Protein AF-A0A955XUY7-F1 (afdb_monomer_lite)

Structure (mmCIF, N/CA/C/O backbone):
data_AF-A0A955XUY7-F1
#
_entry.id   AF-A0A955XUY7-F1
#
loop_
_atom_site.group_PDB
_atom_site.id
_atom_site.type_symbol
_atom_site.label_atom_id
_atom_site.label_alt_id
_atom_site.label_comp_id
_atom_site.label_asym_id
_atom_site.label_entity_id
_atom_site.label_seq_id
_atom_site.pdbx_PDB_ins_code
_atom_site.Cartn_x
_atom_site.Cartn_y
_atom_site.Cartn_z
_atom_site.occupancy
_atom_site.B_iso_or_equiv
_atom_site.auth_seq_id
_atom_site.auth_comp_id
_atom_site.auth_asym_id
_atom_site.auth_atom_id
_atom_site.pdbx_PDB_model_num
ATOM 1 N N . MET A 1 1 ? -28.231 -38.488 90.673 1.00 44.88 1 MET A N 1
ATOM 2 C CA . MET A 1 1 ? -27.892 -39.613 89.775 1.00 44.88 1 MET A CA 1
ATOM 3 C C . MET A 1 1 ? -26.779 -39.122 88.857 1.00 44.88 1 MET A C 1
ATOM 5 O O . MET A 1 1 ? -27.061 -38.558 87.817 1.00 44.88 1 MET A O 1
ATOM 9 N N . SER A 1 2 ? -25.553 -38.937 89.338 1.00 37.69 2 SER A N 1
ATOM 10 C CA . SER A 1 2 ? -24.582 -39.914 89.863 1.00 37.69 2 SER A CA 1
ATOM 11 C C . SER A 1 2 ? -23.824 -40.675 88.763 1.00 37.69 2 SER A C 1
ATOM 13 O O . SER A 1 2 ? -24.231 -41.775 88.423 1.00 37.69 2 SER A O 1
ATOM 15 N N . VAL A 1 3 ? -22.825 -39.985 88.178 1.00 39.31 3 VAL A N 1
ATOM 16 C CA . VAL A 1 3 ? -21.361 -40.270 88.057 1.00 39.31 3 VAL A CA 1
ATOM 17 C C . VAL A 1 3 ? -20.861 -41.738 87.815 1.00 39.31 3 VAL A C 1
ATOM 19 O O . VAL A 1 3 ? -21.607 -42.674 88.054 1.00 39.31 3 VAL A O 1
ATOM 22 N N . PRO A 1 4 ? -19.574 -41.997 87.463 1.00 50.62 4 PRO A N 1
ATOM 23 C CA . PRO A 1 4 ? -18.970 -42.065 86.116 1.00 50.62 4 PRO A CA 1
ATOM 24 C C . PRO A 1 4 ? -18.091 -43.338 85.867 1.00 50.62 4 PRO A C 1
ATOM 26 O O . PRO A 1 4 ? -18.075 -44.242 86.689 1.00 50.62 4 PRO A O 1
ATOM 29 N N . THR A 1 5 ? -17.363 -43.353 84.730 1.00 43.00 5 THR A N 1
ATOM 30 C CA . THR A 1 5 ? -16.049 -43.985 84.372 1.00 43.00 5 THR A CA 1
ATOM 31 C C . THR A 1 5 ? -15.550 -45.303 85.016 1.00 43.00 5 THR A C 1
ATOM 33 O O . THR A 1 5 ? -15.711 -45.565 86.202 1.00 43.00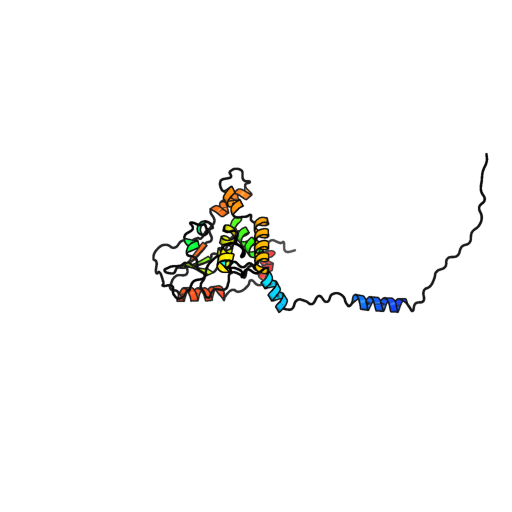 5 THR A O 1
ATOM 36 N N . PRO A 1 6 ? -14.725 -46.070 84.266 1.00 45.81 6 PRO A N 1
ATOM 37 C CA . PRO A 1 6 ? -13.294 -45.997 84.587 1.00 45.81 6 PRO A CA 1
ATOM 38 C C . PRO A 1 6 ? -12.342 -45.900 83.382 1.00 45.81 6 PRO A C 1
ATOM 40 O O . PRO A 1 6 ? -12.561 -46.425 82.296 1.00 45.81 6 PRO A O 1
ATOM 43 N N . VAL A 1 7 ? -11.241 -45.209 83.672 1.00 39.22 7 VAL A N 1
ATOM 44 C CA . VAL A 1 7 ? -9.963 -45.101 82.955 1.00 39.22 7 VAL A CA 1
ATOM 45 C C . VAL A 1 7 ? -9.076 -46.306 83.304 1.00 39.22 7 VAL A C 1
ATOM 47 O O . VAL A 1 7 ? -9.210 -46.806 84.422 1.00 39.22 7 VAL A O 1
ATOM 50 N N . LYS A 1 8 ? -8.138 -46.681 82.404 1.00 36.88 8 LYS A N 1
ATOM 51 C CA . LYS A 1 8 ? -6.739 -47.186 82.611 1.00 36.88 8 LYS A CA 1
ATOM 52 C C . LYS A 1 8 ? -6.337 -48.127 81.448 1.00 36.88 8 LYS A C 1
ATOM 54 O O . LYS A 1 8 ? -7.179 -48.893 81.015 1.00 36.88 8 LYS A O 1
ATOM 59 N N . HIS A 1 9 ? -5.126 -48.182 80.877 1.00 31.38 9 HIS A N 1
ATOM 60 C CA . HIS A 1 9 ? -3.799 -47.608 81.151 1.00 31.38 9 HIS A CA 1
ATOM 61 C C . HIS A 1 9 ? -2.951 -47.562 79.846 1.00 31.38 9 HIS A C 1
ATOM 63 O O . HIS A 1 9 ? -3.261 -48.242 78.874 1.00 31.38 9 HIS A O 1
ATOM 69 N N . LEU A 1 10 ? -1.880 -46.755 79.873 1.00 36.28 10 LEU A N 1
ATOM 70 C CA . LEU A 1 10 ? -0.850 -46.514 78.847 1.00 36.28 10 LEU A CA 1
ATOM 71 C C . LEU A 1 10 ? -0.120 -47.772 78.332 1.00 36.28 10 LEU A C 1
ATOM 73 O O . LEU A 1 10 ? 0.161 -48.662 79.125 1.00 36.28 10 LEU A O 1
ATOM 77 N N . HIS A 1 11 ? 0.397 -47.711 77.093 1.00 31.39 11 HIS A N 1
ATOM 78 C CA . HIS A 1 11 ? 1.819 -47.987 76.821 1.00 31.39 11 HIS A CA 1
ATOM 79 C C . HIS A 1 11 ? 2.343 -47.243 75.574 1.00 31.39 11 HIS A C 1
ATOM 81 O O . HIS A 1 11 ? 1.750 -47.270 74.500 1.00 31.39 11 HIS A O 1
ATOM 87 N N . PHE A 1 12 ? 3.477 -46.568 75.769 1.00 35.31 12 PHE A N 1
ATOM 88 C CA . PHE A 1 12 ? 4.362 -45.963 74.772 1.00 35.31 12 PHE A CA 1
ATOM 89 C C . PHE A 1 12 ? 5.021 -47.042 73.897 1.00 35.31 12 PHE A C 1
ATOM 91 O O . PHE A 1 12 ? 5.574 -47.991 74.450 1.00 35.31 12 PHE A O 1
ATOM 98 N N . ALA A 1 13 ? 5.078 -46.837 72.578 1.00 32.81 13 ALA A N 1
ATOM 99 C CA . ALA A 1 13 ? 6.176 -47.319 71.734 1.00 32.81 13 ALA A CA 1
ATOM 100 C C . ALA A 1 13 ? 6.211 -46.546 70.405 1.00 32.81 13 ALA A C 1
ATOM 102 O O . ALA A 1 13 ? 5.441 -46.791 69.480 1.00 32.81 13 ALA A O 1
ATOM 103 N N . SER A 1 14 ? 7.139 -45.601 70.321 1.00 38.19 14 SER A N 1
ATOM 104 C CA . SER A 1 14 ? 7.673 -45.056 69.079 1.00 38.19 14 SER A CA 1
ATOM 105 C C . SER A 1 14 ? 8.418 -46.154 68.313 1.00 38.19 14 SER A C 1
ATOM 107 O O . SER A 1 14 ? 9.397 -46.685 68.835 1.00 38.19 14 SER A O 1
ATOM 109 N N . TYR A 1 15 ? 8.014 -46.453 67.077 1.00 32.66 15 TYR A N 1
ATOM 110 C CA . TYR A 1 15 ? 8.849 -47.210 66.141 1.00 32.66 15 TYR A CA 1
ATOM 111 C C . TYR A 1 15 ? 9.207 -46.336 64.942 1.00 32.66 15 TYR A C 1
ATOM 113 O O . TYR A 1 15 ? 8.422 -46.113 64.023 1.00 32.66 15 TYR A O 1
ATOM 121 N N . VAL A 1 16 ? 10.438 -45.833 64.995 1.00 40.31 16 VAL A N 1
ATOM 122 C CA . VAL A 1 16 ? 11.186 -45.310 63.858 1.00 40.31 16 VAL A CA 1
ATOM 123 C C . VAL A 1 16 ? 11.547 -46.512 62.984 1.00 40.31 16 VAL A C 1
ATOM 125 O O . VAL A 1 16 ? 12.435 -47.291 63.320 1.00 40.31 16 VAL A O 1
ATOM 128 N N . GLY A 1 17 ? 10.828 -46.696 61.879 1.00 33.09 17 GLY A N 1
ATOM 129 C CA . GLY A 1 17 ? 11.190 -47.663 60.848 1.00 33.09 17 GLY A CA 1
ATOM 130 C C . GLY A 1 17 ? 12.287 -47.094 59.953 1.00 33.09 17 GLY A C 1
ATOM 131 O O . GLY A 1 17 ? 12.002 -46.341 59.026 1.00 33.09 17 GLY A O 1
ATOM 132 N N . TYR A 1 18 ? 13.541 -47.451 60.231 1.00 41.09 18 TYR A N 1
ATOM 133 C CA . TYR A 1 18 ? 14.657 -47.276 59.303 1.00 41.09 18 TYR A CA 1
ATOM 134 C C . TYR A 1 18 ? 14.425 -48.143 58.055 1.00 41.09 18 TYR A C 1
ATOM 136 O O . TYR A 1 18 ? 14.534 -49.367 58.117 1.00 41.09 18 TYR A O 1
ATOM 144 N N . ALA A 1 19 ? 14.140 -47.517 56.912 1.00 44.03 19 ALA A N 1
ATOM 145 C CA . ALA A 1 19 ? 14.321 -48.159 55.613 1.00 44.03 19 ALA A CA 1
ATOM 146 C C . ALA A 1 19 ? 15.830 -48.193 55.273 1.00 44.03 19 ALA A C 1
ATOM 148 O O . ALA A 1 19 ? 16.529 -47.201 55.504 1.00 44.03 19 ALA A O 1
ATOM 149 N N . PRO A 1 20 ? 16.369 -49.308 54.751 1.00 44.31 20 PRO A N 1
ATOM 150 C CA . PRO A 1 20 ? 17.801 -49.460 54.516 1.00 44.31 20 PRO A CA 1
ATOM 151 C C . PRO A 1 20 ? 18.310 -48.528 53.402 1.00 44.31 20 PRO A C 1
ATOM 153 O O . PRO A 1 20 ? 17.749 -48.451 52.310 1.00 44.31 20 PRO A O 1
ATOM 156 N N . LEU A 1 21 ? 19.450 -47.878 53.662 1.00 52.59 21 LEU A N 1
ATOM 157 C CA . LEU A 1 21 ? 20.172 -46.900 52.821 1.00 52.59 21 LEU A CA 1
ATOM 158 C C . LEU A 1 21 ? 20.600 -47.382 51.411 1.00 52.59 21 LEU A C 1
ATOM 160 O O . LEU A 1 21 ? 21.311 -46.663 50.709 1.00 52.59 21 LEU A O 1
ATOM 164 N N . ARG A 1 22 ? 20.191 -48.575 50.962 1.00 49.38 22 ARG A N 1
ATOM 165 C CA . ARG A 1 22 ? 20.506 -49.097 49.619 1.00 49.38 22 ARG A CA 1
ATOM 166 C C . ARG A 1 22 ? 19.414 -48.844 48.573 1.00 49.38 22 ARG A C 1
ATOM 168 O O . ARG A 1 22 ? 19.763 -48.763 47.399 1.00 49.38 22 ARG A O 1
ATOM 175 N N . ASP A 1 23 ? 18.163 -48.593 48.967 1.00 50.88 23 ASP A N 1
ATOM 176 C CA . ASP A 1 23 ? 17.065 -48.377 48.002 1.00 50.88 23 ASP A CA 1
ATOM 177 C C . ASP A 1 23 ? 16.813 -46.909 47.624 1.00 50.88 23 ASP A C 1
ATOM 179 O O . ASP A 1 23 ? 16.248 -46.627 46.567 1.00 50.88 23 ASP A O 1
ATOM 183 N N . GLN A 1 24 ? 17.315 -45.940 48.397 1.00 46.94 24 GLN A N 1
ATOM 184 C CA . GLN A 1 24 ? 17.208 -44.520 48.022 1.00 46.94 24 GLN A CA 1
ATOM 185 C C . GLN A 1 24 ? 18.163 -44.115 46.885 1.00 46.94 24 GLN A C 1
ATOM 187 O O . GLN A 1 24 ? 17.872 -43.172 46.152 1.00 46.94 24 GLN A O 1
ATOM 192 N N . ARG A 1 25 ? 19.267 -44.848 46.663 1.00 47.38 25 ARG A N 1
ATOM 193 C CA . ARG A 1 25 ? 20.170 -44.589 45.524 1.00 47.38 25 ARG A CA 1
ATOM 194 C C . ARG A 1 25 ? 19.596 -45.079 44.192 1.00 47.38 25 ARG A C 1
ATOM 196 O O . ARG A 1 25 ? 19.781 -44.399 43.188 1.00 47.38 25 ARG A O 1
ATOM 203 N N . LEU A 1 26 ? 18.865 -46.197 44.170 1.00 48.19 26 LEU A N 1
ATOM 204 C CA . LEU A 1 26 ? 18.257 -46.712 42.934 1.00 48.19 26 LEU A CA 1
ATOM 205 C C . LEU A 1 26 ? 17.022 -45.902 42.499 1.00 48.19 26 LEU A C 1
ATOM 207 O O . LEU A 1 26 ? 16.809 -45.712 41.301 1.00 48.19 26 LEU A O 1
ATOM 211 N N . LEU A 1 27 ? 16.246 -45.376 43.453 1.00 48.22 27 LEU A N 1
ATOM 212 C CA . LEU A 1 27 ? 15.137 -44.453 43.175 1.00 48.22 27 LEU A CA 1
ATOM 213 C C . LEU A 1 27 ? 15.628 -43.071 42.709 1.00 48.22 27 LEU A C 1
ATOM 215 O O . LEU A 1 27 ? 15.029 -42.500 41.800 1.00 48.22 27 LEU A O 1
ATOM 219 N N . ALA A 1 28 ? 16.753 -42.571 43.234 1.00 49.75 28 ALA A N 1
ATOM 220 C CA . ALA A 1 28 ? 17.365 -41.326 42.759 1.00 49.75 28 ALA A CA 1
ATOM 221 C C . ALA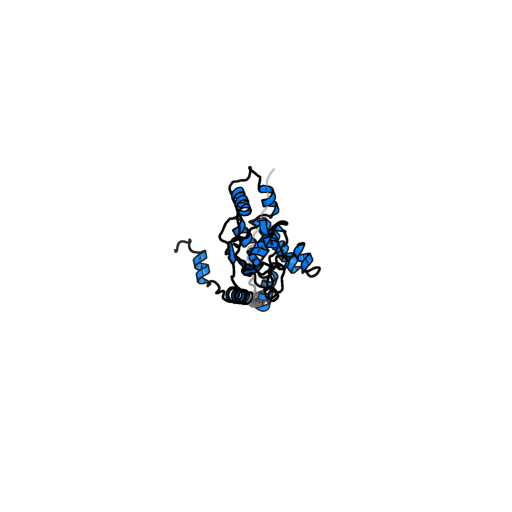 A 1 28 ? 17.984 -41.455 41.349 1.00 49.75 28 ALA A C 1
ATOM 223 O O . ALA A 1 28 ? 17.848 -40.540 40.541 1.00 49.75 28 ALA A O 1
ATOM 224 N N . LEU A 1 29 ? 18.589 -42.604 41.015 1.00 45.62 29 LEU A N 1
ATOM 225 C CA . LEU A 1 29 ? 19.149 -42.872 39.678 1.00 45.62 29 LEU A CA 1
ATOM 226 C C . LEU A 1 29 ? 18.064 -43.057 38.601 1.00 45.62 29 LEU A C 1
ATOM 228 O O . LEU A 1 29 ? 18.232 -42.602 37.474 1.00 45.62 29 LEU A O 1
ATOM 232 N N . ARG A 1 30 ? 16.909 -43.650 38.940 1.00 46.41 30 ARG A N 1
ATOM 233 C CA . ARG A 1 30 ? 15.767 -43.750 38.006 1.00 46.41 30 ARG A CA 1
ATOM 234 C C . ARG A 1 30 ? 14.976 -42.444 37.872 1.00 46.41 30 ARG A C 1
ATOM 236 O O . ARG A 1 30 ? 14.359 -42.221 36.833 1.00 46.41 30 ARG A O 1
ATOM 243 N N . ALA A 1 31 ? 15.025 -41.566 38.874 1.00 42.06 31 ALA A N 1
ATOM 244 C CA . ALA A 1 31 ? 14.471 -40.217 38.778 1.00 42.06 31 ALA A CA 1
ATOM 245 C C . ALA A 1 31 ? 15.360 -39.272 37.946 1.00 42.06 31 ALA A C 1
ATOM 247 O O . ALA A 1 31 ? 14.818 -38.431 37.229 1.00 42.06 31 ALA A O 1
ATOM 248 N N . SER A 1 32 ? 16.694 -39.430 37.961 1.00 42.19 32 SER A N 1
ATOM 249 C CA . SER A 1 32 ? 17.577 -38.606 37.118 1.00 42.19 32 SER A CA 1
ATOM 250 C C . SER A 1 32 ? 17.519 -38.998 35.638 1.00 42.19 32 SER A C 1
ATOM 252 O O . SER A 1 32 ? 17.532 -38.111 34.790 1.00 42.19 32 SER A O 1
ATOM 254 N N . ASP A 1 33 ? 17.354 -40.286 35.312 1.00 41.38 33 ASP A N 1
ATOM 255 C CA . ASP A 1 33 ? 17.212 -40.748 33.917 1.00 41.38 33 ASP A CA 1
ATOM 256 C C . ASP A 1 33 ? 15.836 -40.432 33.296 1.00 41.38 33 ASP A C 1
ATOM 258 O O . ASP A 1 33 ? 15.726 -40.228 32.085 1.00 41.38 33 ASP A O 1
ATOM 262 N N . ALA A 1 34 ? 14.776 -40.327 34.107 1.00 40.28 34 ALA A N 1
ATOM 263 C CA . ALA A 1 34 ? 13.448 -39.914 33.641 1.00 40.28 34 ALA A CA 1
ATOM 264 C C . ALA A 1 34 ? 13.296 -38.382 33.514 1.00 40.28 34 ALA A C 1
ATOM 266 O O . ALA A 1 34 ? 12.476 -37.913 32.722 1.00 40.28 34 ALA A O 1
ATOM 267 N N . ALA A 1 35 ? 14.100 -37.602 34.247 1.00 39.06 35 ALA A N 1
ATOM 268 C CA . ALA A 1 35 ? 14.125 -36.139 34.171 1.00 39.06 35 ALA A CA 1
ATOM 269 C C . ALA A 1 35 ? 15.051 -35.592 33.064 1.00 39.06 35 ALA A C 1
ATOM 271 O O . ALA A 1 35 ? 14.907 -34.436 32.678 1.00 39.06 35 ALA A O 1
ATOM 272 N N . HIS A 1 36 ? 15.959 -36.408 32.512 1.00 37.34 36 HIS A N 1
ATOM 273 C CA . HIS A 1 36 ? 16.853 -36.020 31.406 1.00 37.34 36 HIS A CA 1
ATOM 274 C C . HIS A 1 36 ? 16.331 -36.373 29.999 1.00 37.34 36 HIS A C 1
ATOM 276 O O . HIS A 1 36 ? 16.983 -36.066 29.005 1.00 37.34 36 HIS A O 1
ATOM 282 N N . ARG A 1 37 ? 15.145 -36.991 29.881 1.00 46.00 37 ARG A N 1
ATOM 283 C CA . ARG A 1 37 ? 14.500 -37.329 28.592 1.00 46.00 37 ARG A CA 1
ATOM 284 C C . ARG A 1 37 ? 13.137 -36.669 28.392 1.00 46.00 37 ARG A C 1
ATOM 286 O O . ARG A 1 37 ? 12.213 -37.287 27.865 1.00 46.00 37 ARG A O 1
ATOM 293 N N . ARG A 1 38 ? 12.985 -35.406 28.793 1.00 45.62 38 ARG A N 1
ATOM 294 C CA . ARG A 1 38 ? 11.860 -34.574 28.341 1.00 45.62 38 ARG A CA 1
ATOM 295 C C . ARG A 1 38 ? 12.355 -33.180 27.978 1.00 45.62 38 ARG A C 1
ATOM 297 O O . ARG A 1 38 ? 12.994 -32.524 28.787 1.00 45.62 38 ARG A O 1
ATOM 304 N N . HIS A 1 39 ? 12.008 -32.775 26.758 1.00 43.25 39 HIS A N 1
ATOM 305 C CA . HIS A 1 39 ? 12.286 -31.489 26.116 1.00 43.25 39 HIS A CA 1
ATOM 306 C C . HIS A 1 39 ? 13.738 -31.218 25.700 1.00 43.25 39 HIS A C 1
ATOM 308 O O . HIS A 1 39 ? 14.325 -30.205 26.058 1.00 43.25 39 HIS A O 1
ATOM 314 N N . VAL A 1 40 ? 14.245 -32.033 24.772 1.00 40.94 40 VAL A N 1
ATOM 315 C CA . VAL A 1 40 ? 14.803 -31.413 23.562 1.00 40.94 40 VAL A CA 1
ATOM 316 C C . VAL A 1 40 ? 13.592 -31.142 22.679 1.00 40.94 40 VAL A C 1
ATOM 318 O O . VAL A 1 40 ? 13.061 -32.042 22.036 1.00 40.94 40 VAL A O 1
ATOM 321 N N . VAL A 1 41 ? 13.041 -29.932 22.773 1.00 47.16 41 VAL A N 1
ATOM 322 C CA . VAL A 1 41 ? 12.227 -29.424 21.669 1.00 47.16 41 VAL A CA 1
ATOM 323 C C . VAL A 1 41 ? 13.246 -29.228 20.564 1.00 47.16 41 VAL A C 1
ATOM 325 O O . VAL A 1 41 ? 14.124 -28.378 20.723 1.00 47.16 41 VAL A O 1
ATOM 328 N N . ASP A 1 42 ? 13.206 -30.074 19.533 1.00 51.34 42 ASP A N 1
ATOM 329 C CA . ASP A 1 42 ? 14.030 -29.868 18.348 1.00 51.34 42 ASP A CA 1
ATOM 330 C C . ASP A 1 42 ? 13.838 -28.412 17.938 1.00 51.34 42 ASP A C 1
ATOM 332 O O . ASP A 1 42 ? 12.725 -27.960 17.652 1.00 51.34 42 ASP A O 1
ATOM 336 N N . SER A 1 43 ? 14.916 -27.638 18.058 1.00 45.53 43 SER A N 1
ATOM 337 C CA . SER A 1 43 ? 14.896 -26.256 17.613 1.00 45.53 43 SER A CA 1
ATOM 338 C C . SER A 1 43 ? 14.591 -26.321 16.122 1.00 45.53 43 SER A C 1
ATOM 340 O O . SER A 1 43 ? 15.289 -27.060 15.422 1.00 45.53 43 SER A O 1
ATOM 342 N N . PRO A 1 44 ? 13.535 -25.635 15.650 1.00 47.44 44 PRO A N 1
ATOM 343 C CA . PRO A 1 44 ? 13.082 -25.778 14.279 1.00 47.44 44 PRO A CA 1
ATOM 344 C C . PRO A 1 44 ? 14.265 -25.533 13.353 1.00 47.44 44 PRO A C 1
ATOM 346 O O . PRO A 1 44 ? 15.040 -24.589 13.538 1.00 47.44 44 PRO A O 1
ATOM 349 N N . THR A 1 45 ? 14.441 -26.427 12.388 1.00 59.59 45 THR A N 1
ATOM 350 C CA . THR A 1 45 ? 15.534 -26.319 11.427 1.00 59.59 45 THR A CA 1
ATOM 351 C C . THR A 1 45 ? 15.450 -24.964 10.718 1.00 59.59 45 THR A C 1
ATOM 353 O O . THR A 1 45 ? 14.359 -24.404 10.582 1.00 59.59 45 THR A O 1
ATOM 356 N N . PRO A 1 46 ? 16.559 -24.414 10.197 1.00 47.53 46 PRO A N 1
ATOM 357 C CA . PRO A 1 46 ? 16.519 -23.160 9.442 1.00 47.53 46 PRO A CA 1
ATOM 358 C C . PRO A 1 46 ? 15.468 -23.167 8.323 1.00 47.53 46 PRO A C 1
ATOM 360 O O . PRO A 1 46 ? 14.862 -22.140 8.035 1.00 47.53 46 PRO A O 1
ATOM 363 N N . ASN A 1 47 ? 15.193 -24.340 7.743 1.00 39.94 47 ASN A N 1
ATOM 364 C CA . ASN A 1 47 ? 14.158 -24.522 6.734 1.00 39.94 47 ASN A CA 1
ATOM 365 C C . ASN A 1 47 ? 12.739 -24.501 7.339 1.00 39.94 47 ASN A C 1
ATOM 367 O O . ASN A 1 47 ? 11.852 -23.881 6.771 1.00 39.94 47 ASN A O 1
ATOM 371 N N . GLU A 1 48 ? 12.508 -25.085 8.516 1.00 41.03 48 GLU A N 1
ATOM 372 C CA . GLU A 1 48 ? 11.224 -24.983 9.231 1.00 41.03 48 GLU A CA 1
ATOM 373 C C . GLU A 1 48 ? 10.951 -23.571 9.758 1.00 41.03 48 GLU A C 1
ATOM 375 O O . GLU A 1 48 ? 9.815 -23.113 9.684 1.00 41.03 48 GLU A O 1
ATOM 380 N N . ILE A 1 49 ? 11.975 -22.842 10.212 1.00 51.00 49 ILE A N 1
ATOM 381 C CA . ILE A 1 49 ? 11.866 -21.420 10.581 1.00 51.00 49 ILE A CA 1
ATOM 382 C C . ILE A 1 49 ? 11.517 -20.583 9.345 1.00 51.00 49 ILE A C 1
ATOM 384 O O . ILE A 1 49 ? 10.621 -19.738 9.396 1.00 51.00 49 ILE A O 1
ATOM 388 N N . LEU A 1 50 ? 12.170 -20.852 8.210 1.00 41.09 50 LEU A N 1
ATOM 389 C CA . LEU A 1 50 ? 11.887 -20.193 6.934 1.00 41.09 50 LEU A CA 1
ATOM 390 C C . LEU A 1 50 ? 10.465 -20.506 6.430 1.00 41.09 50 LEU A C 1
ATOM 392 O O . LEU A 1 50 ? 9.767 -19.609 5.953 1.00 41.09 50 LEU A O 1
ATOM 396 N N . MET A 1 51 ? 10.001 -21.750 6.577 1.00 41.12 51 MET A N 1
ATOM 397 C CA . MET A 1 51 ? 8.645 -22.172 6.200 1.00 41.12 51 MET A CA 1
ATOM 398 C C . MET A 1 51 ? 7.573 -21.647 7.169 1.00 41.12 51 MET A C 1
ATOM 400 O O . MET A 1 51 ? 6.503 -21.239 6.720 1.00 41.12 51 MET A O 1
ATOM 404 N N . ALA A 1 52 ? 7.853 -21.560 8.473 1.00 44.47 52 ALA A N 1
ATOM 405 C CA . ALA A 1 52 ? 6.970 -20.951 9.473 1.00 44.47 52 ALA A CA 1
ATOM 406 C C . ALA A 1 52 ? 6.872 -19.422 9.312 1.00 44.47 52 ALA A C 1
ATOM 408 O O . ALA A 1 52 ? 5.793 -18.851 9.486 1.00 44.47 52 ALA A O 1
ATOM 409 N N . GLY A 1 53 ? 7.966 -18.767 8.908 1.00 47.84 53 GLY A N 1
ATOM 410 C CA . GLY A 1 53 ? 7.981 -17.356 8.511 1.00 47.84 53 GLY A CA 1
ATOM 411 C C . GLY A 1 53 ? 7.174 -17.093 7.235 1.00 47.84 53 GLY A C 1
ATOM 412 O O . GLY A 1 53 ? 6.440 -16.109 7.163 1.00 47.84 53 GLY A O 1
ATOM 413 N N . ARG A 1 54 ? 7.222 -18.012 6.259 1.00 49.34 54 ARG A N 1
ATOM 414 C CA . ARG A 1 54 ? 6.391 -17.969 5.038 1.00 49.34 54 ARG A CA 1
ATOM 415 C C . ARG A 1 54 ? 4.917 -18.309 5.281 1.00 49.34 54 ARG A C 1
ATOM 417 O O . ARG A 1 54 ? 4.066 -17.851 4.530 1.00 49.34 54 ARG A O 1
ATOM 424 N N . ALA A 1 55 ? 4.582 -19.064 6.326 1.00 55.59 55 ALA A N 1
ATOM 425 C CA . ALA A 1 55 ? 3.204 -19.481 6.614 1.00 55.59 55 ALA A CA 1
ATOM 426 C C . ALA A 1 55 ? 2.313 -18.380 7.230 1.00 55.59 55 ALA A C 1
ATOM 428 O O . ALA A 1 55 ? 1.129 -18.613 7.472 1.00 55.59 55 ALA A O 1
ATOM 429 N N . ASN A 1 56 ? 2.862 -17.191 7.501 1.00 78.12 56 ASN A N 1
ATOM 430 C CA . ASN A 1 56 ? 2.182 -16.113 8.230 1.00 78.12 56 ASN A CA 1
ATOM 431 C C . ASN A 1 56 ? 2.164 -14.781 7.462 1.00 78.12 56 ASN A C 1
ATOM 433 O O . ASN A 1 56 ? 2.004 -13.729 8.077 1.00 78.12 56 ASN A O 1
ATOM 437 N N . VAL A 1 57 ? 2.347 -14.812 6.141 1.00 91.50 57 VAL A N 1
ATOM 438 C CA . VAL A 1 57 ? 2.278 -13.628 5.272 1.00 91.50 57 VAL A CA 1
ATOM 439 C C . VAL A 1 57 ? 0.931 -13.540 4.561 1.00 91.50 57 VAL A C 1
ATOM 441 O O . VAL A 1 57 ? 0.275 -14.545 4.290 1.00 91.50 57 VAL A O 1
ATOM 444 N N . VAL A 1 58 ? 0.510 -12.315 4.280 1.00 95.31 58 VAL A N 1
ATOM 445 C CA . VAL A 1 58 ? -0.745 -11.987 3.605 1.00 95.31 58 VAL A CA 1
ATOM 446 C C . VAL A 1 58 ? -0.477 -11.886 2.115 1.00 95.31 58 VAL A C 1
ATOM 448 O O . VAL A 1 58 ? 0.435 -11.166 1.713 1.00 95.31 58 VAL A O 1
ATOM 451 N N . ASN A 1 59 ? -1.266 -12.577 1.295 1.00 96.50 59 ASN A N 1
ATOM 452 C CA . ASN A 1 59 ? -1.164 -12.473 -0.155 1.00 96.50 59 ASN A CA 1
ATOM 453 C C . ASN A 1 59 ? -2.072 -11.350 -0.666 1.00 96.50 59 ASN A C 1
ATOM 455 O O . ASN A 1 59 ? -3.285 -11.515 -0.731 1.00 96.50 59 ASN A O 1
ATOM 459 N N . LEU A 1 60 ? -1.479 -10.221 -1.043 1.00 97.06 60 LEU A N 1
ATOM 460 C CA . LEU A 1 60 ? -2.184 -9.061 -1.590 1.00 97.06 60 LEU A CA 1
ATOM 461 C C . LEU A 1 60 ? -1.957 -8.901 -3.101 1.00 97.06 60 LEU A C 1
ATOM 463 O O . LEU A 1 60 ? -2.194 -7.822 -3.644 1.00 97.06 60 LEU A O 1
ATOM 467 N N . ASP A 1 61 ? -1.477 -9.941 -3.797 1.00 94.56 61 ASP A N 1
ATOM 468 C CA . ASP A 1 61 ? -1.062 -9.818 -5.202 1.00 94.56 61 ASP A CA 1
ATOM 469 C C . ASP A 1 61 ? -2.212 -9.393 -6.124 1.00 94.56 61 ASP A C 1
ATOM 471 O O . ASP A 1 61 ? -1.988 -8.653 -7.080 1.00 94.56 61 ASP A O 1
ATOM 475 N N . ALA A 1 62 ? -3.444 -9.767 -5.764 1.00 95.69 62 ALA A N 1
ATOM 476 C CA . ALA A 1 62 ? -4.672 -9.426 -6.476 1.00 95.69 62 ALA A CA 1
ATOM 477 C C . ALA A 1 62 ? -5.079 -7.947 -6.395 1.00 95.69 62 ALA A C 1
ATOM 479 O O . ALA A 1 62 ? -6.001 -7.524 -7.095 1.00 95.69 62 ALA A O 1
ATOM 480 N N . MET A 1 63 ? -4.429 -7.146 -5.546 1.00 96.62 63 MET A N 1
ATOM 481 C CA . MET A 1 63 ? -4.784 -5.736 -5.388 1.00 96.62 63 MET A CA 1
ATOM 482 C C . MET A 1 63 ? -4.279 -4.888 -6.552 1.00 96.62 63 MET A C 1
ATOM 484 O O . MET A 1 63 ? -4.974 -3.977 -6.998 1.00 96.62 63 MET A O 1
ATOM 488 N N . ILE A 1 64 ? -3.104 -5.191 -7.094 1.00 95.56 64 ILE A N 1
ATOM 489 C CA . ILE A 1 64 ? -2.550 -4.486 -8.251 1.00 95.56 64 ILE A CA 1
ATOM 490 C C . ILE A 1 64 ? -2.138 -5.545 -9.258 1.00 95.56 64 ILE A C 1
ATOM 492 O O . ILE A 1 64 ? -1.294 -6.387 -8.956 1.00 95.56 64 ILE A O 1
ATOM 496 N N . VAL A 1 65 ? -2.758 -5.524 -10.434 1.00 93.00 65 VAL A N 1
ATOM 497 C CA . VAL A 1 65 ? -2.503 -6.527 -11.471 1.00 93.00 65 VAL A CA 1
ATOM 498 C C . VAL A 1 65 ? -1.161 -6.270 -12.150 1.00 93.00 65 VAL A C 1
ATOM 500 O O . VAL A 1 65 ? -0.671 -5.139 -12.184 1.00 93.00 65 VAL A O 1
ATOM 503 N N . ARG A 1 66 ? -0.552 -7.333 -12.668 1.00 92.38 66 ARG A N 1
ATOM 504 C CA . ARG A 1 66 ? 0.690 -7.243 -13.437 1.00 92.38 66 ARG A CA 1
ATOM 505 C C . ARG A 1 66 ? 0.393 -6.824 -14.874 1.00 92.38 66 ARG A C 1
ATOM 507 O O . ARG A 1 66 ? -0.685 -7.125 -15.383 1.00 92.38 66 ARG A O 1
ATOM 514 N N . SER A 1 67 ? 1.348 -6.154 -15.501 1.00 91.56 67 SER A N 1
ATOM 515 C CA . SER A 1 67 ? 1.367 -5.908 -16.943 1.00 91.56 67 SER A CA 1
ATOM 516 C C . SER A 1 67 ? 2.789 -6.066 -17.457 1.00 91.56 67 SER A C 1
ATOM 518 O O . SER A 1 67 ? 3.733 -5.877 -16.687 1.00 91.56 67 SER A O 1
ATOM 520 N N . ASP A 1 68 ? 2.918 -6.405 -18.737 1.00 86.69 68 ASP A N 1
ATOM 521 C CA . ASP A 1 68 ? 4.200 -6.372 -19.437 1.00 86.69 68 ASP A CA 1
ATOM 522 C C . ASP A 1 68 ? 4.752 -4.944 -19.378 1.00 86.69 68 ASP A C 1
ATOM 524 O O . ASP A 1 68 ? 4.055 -3.985 -19.715 1.00 86.69 68 ASP A O 1
ATOM 528 N N . PHE A 1 69 ? 5.969 -4.814 -18.862 1.00 81.88 69 PHE A N 1
ATOM 529 C CA . PHE A 1 69 ? 6.636 -3.534 -18.679 1.00 81.88 69 PHE A CA 1
ATOM 530 C C . PHE A 1 69 ? 7.344 -3.062 -19.956 1.00 81.88 69 PHE A C 1
ATOM 532 O O . PHE A 1 69 ? 7.440 -1.862 -20.189 1.00 81.88 69 PHE A O 1
ATOM 539 N N . ALA A 1 70 ? 7.818 -3.993 -20.789 1.00 72.00 70 ALA A N 1
ATOM 540 C CA . ALA A 1 70 ? 8.659 -3.708 -21.951 1.00 72.00 70 ALA A CA 1
ATOM 541 C C . ALA A 1 70 ? 7.855 -3.294 -23.194 1.00 72.00 70 ALA A C 1
ATOM 543 O O . ALA A 1 70 ? 8.380 -2.633 -24.086 1.00 72.00 70 ALA A O 1
ATOM 544 N N . MET A 1 71 ? 6.577 -3.676 -23.270 1.00 66.88 71 MET A N 1
ATOM 545 C CA . MET A 1 71 ? 5.688 -3.309 -24.386 1.00 66.88 71 MET A CA 1
ATOM 546 C C . MET A 1 71 ? 5.100 -1.895 -24.280 1.00 66.88 71 MET A C 1
ATOM 548 O O . MET A 1 71 ? 4.354 -1.455 -25.158 1.00 66.88 71 MET A O 1
ATOM 552 N N . GLU A 1 72 ? 5.396 -1.187 -23.199 1.00 68.50 72 GLU A N 1
ATOM 553 C CA . GLU A 1 72 ? 4.774 0.081 -22.866 1.00 68.50 72 GLU A CA 1
ATOM 554 C C . GLU A 1 72 ? 5.653 1.235 -23.346 1.00 68.50 72 GLU A C 1
ATOM 556 O O . GLU A 1 72 ? 6.729 1.474 -22.812 1.00 68.50 72 GLU A O 1
ATOM 561 N N . GLY A 1 73 ? 5.191 1.945 -24.378 1.00 61.56 73 GLY A N 1
ATOM 562 C CA . GLY A 1 73 ? 5.887 3.121 -24.894 1.00 61.56 73 GLY A CA 1
ATOM 563 C C . GLY A 1 73 ? 5.904 4.271 -23.886 1.00 61.56 73 GLY A C 1
ATOM 564 O O . GLY A 1 73 ? 4.982 4.423 -23.071 1.00 61.56 73 GLY A O 1
ATOM 565 N N . ASP A 1 74 ? 6.929 5.107 -23.979 1.00 61.97 74 ASP A N 1
ATOM 566 C CA . ASP A 1 74 ? 7.095 6.256 -23.098 1.00 61.97 74 ASP A CA 1
ATOM 567 C C . ASP A 1 74 ? 6.141 7.385 -23.472 1.00 61.97 74 ASP A C 1
ATOM 569 O O . ASP A 1 74 ? 6.010 7.759 -24.639 1.00 61.97 74 ASP A O 1
ATOM 573 N N . GLU A 1 75 ? 5.515 7.980 -22.460 1.00 61.00 75 GLU A N 1
ATOM 574 C CA . GLU A 1 75 ? 4.937 9.308 -22.607 1.00 61.00 75 GLU A CA 1
ATOM 575 C C . GLU A 1 75 ? 5.906 10.333 -22.010 1.00 61.00 75 GLU A C 1
ATOM 577 O O . GLU A 1 75 ? 5.986 10.497 -20.790 1.00 61.00 75 GLU A O 1
ATOM 582 N N . ASP A 1 76 ? 6.557 11.119 -22.870 1.00 56.06 76 ASP A N 1
ATOM 583 C CA . ASP A 1 76 ? 7.075 12.445 -22.510 1.00 56.06 76 ASP A CA 1
ATOM 584 C C . ASP A 1 76 ? 5.887 13.410 -22.326 1.00 56.06 76 ASP A C 1
ATOM 586 O O . ASP A 1 76 ? 5.736 14.423 -23.012 1.00 56.06 76 ASP A O 1
ATOM 590 N N . SER A 1 77 ? 4.957 13.079 -21.425 1.00 55.12 77 SER A N 1
ATOM 591 C CA . SER A 1 77 ? 3.826 13.956 -21.154 1.00 55.12 77 SER A CA 1
ATOM 592 C C . SER A 1 77 ? 4.327 15.150 -20.339 1.00 55.12 77 SER A C 1
ATOM 594 O O . SER A 1 77 ? 4.673 15.015 -19.165 1.00 55.12 77 SER A O 1
ATOM 596 N N . THR A 1 78 ? 4.339 16.325 -20.962 1.00 54.62 78 THR A N 1
ATOM 597 C CA . THR A 1 78 ? 4.685 17.634 -20.378 1.00 54.62 78 THR A CA 1
ATOM 598 C C . THR A 1 78 ? 3.646 18.169 -19.385 1.00 54.62 78 THR A C 1
ATOM 600 O O . THR A 1 78 ? 3.818 19.260 -18.846 1.00 54.62 78 THR A O 1
ATOM 603 N N . PHE A 1 79 ? 2.571 17.420 -19.125 1.00 63.44 79 PHE A N 1
ATOM 604 C CA . PHE A 1 79 ? 1.527 17.789 -18.173 1.00 63.44 79 PHE A CA 1
ATOM 605 C C . PHE A 1 79 ? 1.936 17.500 -16.724 1.00 63.44 79 PHE A C 1
ATOM 607 O O . PHE A 1 79 ? 2.653 16.536 -16.435 1.00 63.44 79 PHE A O 1
ATOM 614 N N . GLU A 1 80 ? 1.442 18.328 -15.800 1.00 67.19 80 GLU A N 1
ATOM 615 C CA . GLU A 1 80 ? 1.655 18.131 -14.366 1.00 67.19 80 GLU A CA 1
ATOM 616 C C . GLU A 1 80 ? 1.104 16.768 -13.930 1.00 67.19 80 GLU A C 1
ATOM 618 O O . GLU A 1 80 ? -0.046 16.407 -14.188 1.00 67.19 80 GLU A O 1
ATOM 623 N N . SER A 1 81 ? 1.971 15.979 -13.299 1.00 82.00 81 SER A N 1
ATOM 624 C CA . SER A 1 81 ? 1.600 14.693 -12.718 1.00 82.00 81 SER A CA 1
ATOM 625 C C . SER A 1 81 ? 0.994 14.930 -11.336 1.00 82.00 81 SER A C 1
ATOM 627 O O . SER A 1 81 ? 1.408 15.836 -10.627 1.00 82.00 81 SER A O 1
ATOM 629 N N . VAL A 1 82 ? 0.034 14.102 -10.928 1.00 91.44 82 VAL A N 1
ATOM 630 C CA . VAL A 1 82 ? -0.507 14.146 -9.561 1.00 91.44 82 VAL A CA 1
ATOM 631 C C . VAL A 1 82 ? 0.584 13.853 -8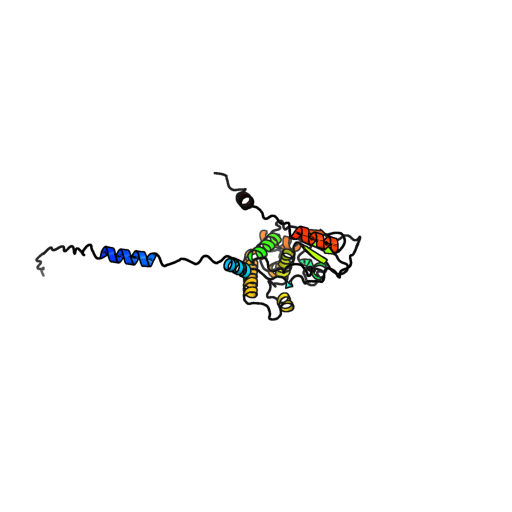.528 1.00 91.44 82 VAL A C 1
ATOM 633 O O . VAL A 1 82 ? 1.378 12.930 -8.704 1.00 91.44 82 VAL A O 1
ATOM 636 N N . ASP A 1 83 ? 0.595 14.591 -7.421 1.00 94.00 83 ASP A N 1
ATOM 637 C CA . ASP A 1 83 ? 1.647 14.458 -6.400 1.00 94.00 83 ASP A CA 1
ATOM 638 C C . ASP A 1 83 ? 1.289 13.495 -5.265 1.00 94.00 83 ASP A C 1
ATOM 640 O O . ASP A 1 83 ? 2.131 13.168 -4.426 1.00 94.00 83 ASP A O 1
ATOM 644 N N . THR A 1 84 ? 0.037 13.037 -5.196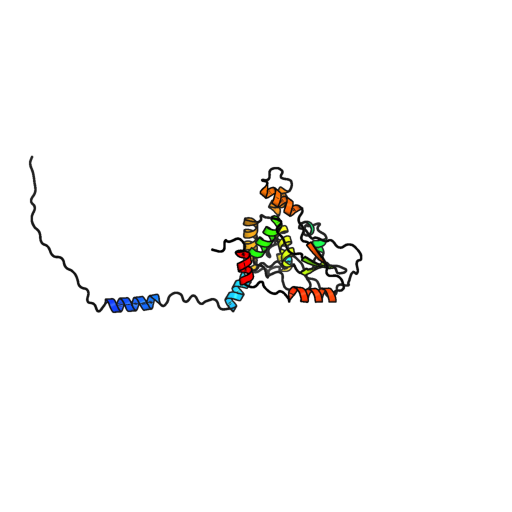 1.00 95.38 84 THR A N 1
ATOM 645 C CA . THR A 1 84 ? -0.428 12.157 -4.119 1.00 95.38 84 THR A CA 1
ATOM 646 C C . THR A 1 84 ? -1.447 11.125 -4.601 1.00 95.38 84 THR A C 1
ATOM 648 O O . THR A 1 84 ? -2.127 11.335 -5.603 1.00 95.38 84 THR A O 1
ATOM 651 N N . ILE A 1 85 ? -1.553 10.010 -3.872 1.00 95.06 85 ILE A N 1
ATOM 652 C CA . ILE A 1 85 ? -2.570 8.967 -4.062 1.00 95.06 85 ILE A CA 1
ATOM 653 C C . ILE A 1 85 ? -3.295 8.682 -2.745 1.00 95.06 85 ILE A C 1
ATOM 655 O O . ILE A 1 85 ? -2.678 8.454 -1.704 1.00 95.06 85 ILE A O 1
ATOM 659 N N . SER A 1 86 ? -4.619 8.696 -2.773 1.00 93.75 86 SER A N 1
ATOM 660 C CA . SER A 1 86 ? -5.495 8.591 -1.607 1.00 93.75 86 SER A CA 1
ATOM 661 C C . SER A 1 86 ? -6.376 7.343 -1.659 1.00 93.75 86 SER A C 1
ATOM 663 O O . SER A 1 86 ? -6.436 6.627 -2.657 1.00 93.75 86 SER A O 1
ATOM 665 N N . VAL A 1 87 ? -7.137 7.099 -0.590 1.00 93.19 87 VAL A N 1
ATOM 666 C CA . VAL A 1 87 ? -8.160 6.037 -0.576 1.00 93.19 87 VAL A CA 1
ATOM 667 C C . VAL A 1 87 ? -9.227 6.228 -1.663 1.00 93.19 87 VAL A C 1
ATOM 669 O O . VAL A 1 87 ? -9.785 5.247 -2.148 1.00 93.19 87 VAL A O 1
ATOM 672 N N . ARG A 1 88 ? -9.479 7.472 -2.102 1.00 92.06 88 ARG A N 1
ATOM 673 C CA . ARG A 1 88 ? -10.473 7.794 -3.144 1.00 92.06 88 ARG A CA 1
ATOM 674 C C . ARG A 1 88 ? -10.077 7.225 -4.503 1.00 92.06 88 ARG A C 1
ATOM 676 O O . ARG A 1 88 ? -10.941 6.804 -5.266 1.00 92.06 88 ARG A O 1
ATOM 683 N N . ASP A 1 89 ? -8.777 7.135 -4.762 1.00 93.75 89 ASP A N 1
ATOM 684 C CA . ASP A 1 89 ? -8.225 6.624 -6.017 1.00 93.75 89 ASP A CA 1
ATOM 685 C C . ASP A 1 89 ? -8.421 5.116 -6.192 1.00 93.75 89 ASP A C 1
ATOM 687 O O . ASP A 1 89 ? -8.335 4.611 -7.308 1.00 93.75 89 ASP A O 1
ATOM 691 N N . PHE A 1 90 ? -8.722 4.401 -5.106 1.00 91.44 90 PHE A N 1
ATOM 692 C CA . PHE A 1 90 ? -9.012 2.966 -5.109 1.00 91.44 90 PHE A CA 1
ATOM 693 C C . PHE A 1 90 ? -10.509 2.641 -5.053 1.00 91.44 90 PHE A C 1
ATOM 695 O O . PHE A 1 90 ? -10.885 1.467 -5.095 1.00 91.44 90 PHE A O 1
ATOM 702 N N . MET A 1 91 ? -11.372 3.654 -4.941 1.00 87.94 91 MET A N 1
ATOM 703 C CA . MET A 1 91 ? -12.823 3.478 -5.009 1.00 87.94 91 MET A CA 1
ATOM 704 C C . MET A 1 91 ? -13.272 3.233 -6.459 1.00 87.94 91 MET A C 1
ATOM 706 O O . MET A 1 91 ? -12.515 3.445 -7.398 1.00 87.94 91 MET A O 1
ATOM 710 N N . ALA A 1 92 ? -14.525 2.815 -6.664 1.00 73.25 92 ALA A N 1
ATOM 711 C CA . ALA A 1 92 ? -15.047 2.421 -7.982 1.00 73.25 92 ALA A CA 1
ATOM 712 C C . ALA A 1 92 ? -14.955 3.502 -9.085 1.00 73.25 92 ALA A C 1
ATOM 714 O O . ALA A 1 92 ? -14.986 3.161 -10.261 1.00 73.25 92 ALA A O 1
ATOM 715 N N . LEU A 1 93 ? -14.840 4.783 -8.714 1.00 72.56 93 LEU A N 1
ATOM 716 C CA . LEU A 1 93 ? -14.673 5.917 -9.637 1.00 72.56 93 LEU A CA 1
ATOM 717 C C . LEU A 1 93 ? -13.241 6.484 -9.645 1.00 72.56 93 LEU A C 1
ATOM 719 O O . LEU A 1 93 ? -12.975 7.485 -10.305 1.00 72.56 93 LEU A O 1
ATOM 723 N N . GLY A 1 94 ? -12.327 5.880 -8.885 1.00 79.19 94 GLY A N 1
ATOM 724 C CA . GLY A 1 94 ? -10.936 6.304 -8.802 1.00 79.19 94 GLY A CA 1
ATOM 725 C C . GLY A 1 94 ? -10.182 5.959 -10.083 1.00 79.19 94 GLY A C 1
ATOM 726 O O . GLY A 1 94 ? -10.019 4.788 -10.427 1.00 79.19 94 GLY A O 1
ATOM 727 N N . LEU A 1 95 ? -9.711 6.984 -10.796 1.00 80.06 95 LEU A N 1
ATOM 728 C CA . LEU A 1 95 ? -9.041 6.803 -12.086 1.00 80.06 95 LEU A CA 1
ATOM 729 C C . LEU A 1 95 ? -7.622 6.251 -11.909 1.00 80.06 95 LEU A C 1
ATOM 731 O O . LEU A 1 95 ? -7.263 5.268 -12.557 1.00 80.06 95 LEU A O 1
ATOM 735 N N . LEU A 1 96 ? -6.839 6.810 -10.981 1.00 87.25 96 LEU A N 1
ATOM 736 C CA . LEU A 1 96 ? -5.440 6.415 -10.785 1.00 87.25 96 LEU A CA 1
ATOM 737 C C . LEU A 1 96 ? -5.303 4.948 -10.371 1.00 87.25 96 LEU A C 1
ATOM 739 O O . LEU A 1 96 ? -4.515 4.217 -10.968 1.00 87.25 96 LEU A O 1
ATOM 743 N N . GLY A 1 97 ? -6.099 4.479 -9.405 1.00 87.31 97 GLY A N 1
ATOM 744 C CA . GLY A 1 97 ? -6.016 3.100 -8.919 1.00 87.31 97 GLY A CA 1
ATOM 745 C C . GLY A 1 97 ? -6.376 2.047 -9.971 1.00 87.31 97 GLY A C 1
ATOM 746 O O . GLY A 1 97 ? -5.938 0.901 -9.852 1.00 87.31 97 GLY A O 1
ATOM 747 N N . SER A 1 98 ? -7.139 2.421 -11.004 1.00 89.38 98 SER A N 1
ATOM 748 C CA . SER A 1 98 ? -7.472 1.544 -12.135 1.00 89.38 98 SER A CA 1
ATOM 749 C C . SER A 1 98 ? -6.328 1.406 -13.151 1.00 89.38 98 SER A C 1
ATOM 751 O O . SER A 1 98 ? -6.169 0.345 -13.765 1.00 89.38 98 SER A O 1
ATOM 753 N N . LEU A 1 99 ? -5.491 2.442 -13.271 1.00 92.44 99 LEU A N 1
ATOM 754 C CA . LEU A 1 99 ? -4.320 2.484 -14.153 1.00 92.44 99 LEU A CA 1
ATOM 755 C C . LEU A 1 99 ? -3.085 1.825 -13.533 1.00 92.44 99 LEU A C 1
ATOM 757 O O . LEU A 1 99 ? -2.141 1.505 -14.254 1.00 92.44 99 LEU A O 1
ATOM 761 N N . LEU A 1 100 ? -3.087 1.601 -12.214 1.00 95.12 100 LEU A N 1
ATOM 762 C CA . LEU A 1 100 ? -1.956 0.991 -11.527 1.00 95.12 100 LEU A CA 1
ATOM 763 C C . LEU A 1 100 ? -1.670 -0.423 -12.036 1.00 95.12 100 LEU A C 1
ATOM 765 O O . LEU A 1 100 ? -2.556 -1.286 -12.077 1.00 95.12 100 LEU A O 1
ATOM 769 N N . ARG A 1 101 ? -0.400 -0.671 -12.345 1.00 94.44 101 ARG A N 1
ATOM 770 C CA . ARG A 1 101 ? 0.157 -1.983 -12.667 1.00 94.44 101 ARG A CA 1
ATOM 771 C C . ARG A 1 101 ? 1.411 -2.242 -11.852 1.00 94.44 101 ARG A C 1
ATOM 773 O O . ARG A 1 101 ? 2.122 -1.321 -11.456 1.00 94.44 101 ARG A O 1
ATOM 780 N N . LYS A 1 102 ? 1.693 -3.514 -11.610 1.00 92.31 102 LYS A N 1
ATOM 781 C CA . LYS A 1 102 ? 3.037 -3.958 -11.238 1.00 92.31 102 LYS A CA 1
ATOM 782 C C . LYS A 1 102 ? 3.776 -4.378 -12.506 1.00 92.31 102 LYS A C 1
ATOM 784 O O . LYS A 1 102 ? 3.136 -5.006 -13.353 1.00 92.31 102 LYS A O 1
ATOM 789 N N . PRO A 1 103 ? 5.080 -4.090 -12.627 1.00 88.56 103 PRO A N 1
ATOM 790 C CA . PRO A 1 103 ? 5.903 -4.737 -13.636 1.00 88.56 103 PRO A CA 1
ATOM 791 C C . PRO A 1 103 ? 5.802 -6.262 -13.506 1.00 88.56 103 PRO A C 1
ATOM 793 O O . PRO A 1 103 ? 5.708 -6.800 -12.396 1.00 88.56 103 PRO A O 1
ATOM 796 N N . ASP A 1 104 ? 5.807 -6.964 -14.629 1.00 84.38 104 ASP A N 1
ATOM 797 C CA . ASP A 1 104 ? 5.761 -8.424 -14.714 1.00 84.38 104 ASP A CA 1
ATOM 798 C C . ASP A 1 104 ? 6.911 -9.098 -13.944 1.00 84.38 104 ASP A C 1
ATOM 800 O O . ASP A 1 104 ? 6.676 -10.083 -13.237 1.00 84.38 104 ASP A O 1
ATOM 804 N N . PHE A 1 105 ? 8.106 -8.500 -13.970 1.00 82.19 105 PHE A N 1
ATOM 805 C CA . PHE A 1 105 ? 9.286 -8.932 -13.212 1.00 82.19 105 PHE A CA 1
ATOM 806 C C . PHE A 1 105 ? 9.249 -8.597 -11.708 1.00 82.19 105 PHE A C 1
ATOM 808 O O . PHE A 1 105 ? 10.122 -9.032 -10.950 1.00 82.19 105 PHE A O 1
ATOM 815 N N . GLN A 1 106 ? 8.262 -7.833 -11.221 1.00 76.75 106 GLN A N 1
ATOM 816 C CA . GLN A 1 106 ? 8.164 -7.517 -9.793 1.00 76.75 106 GLN A CA 1
ATOM 817 C C . GLN A 1 106 ? 7.734 -8.752 -8.985 1.00 76.75 106 GLN A C 1
ATOM 819 O O . GLN A 1 106 ? 6.890 -9.542 -9.399 1.00 76.75 106 GLN A O 1
ATOM 824 N N . ARG A 1 107 ? 8.280 -8.931 -7.779 1.00 82.81 107 ARG A N 1
ATOM 825 C CA . ARG A 1 107 ? 7.853 -10.015 -6.877 1.00 82.81 107 ARG A CA 1
ATOM 826 C C . ARG A 1 107 ? 6.380 -9.897 -6.480 1.00 82.81 107 ARG A C 1
ATOM 828 O O . ARG A 1 107 ? 5.798 -8.813 -6.468 1.00 82.81 107 ARG A O 1
ATOM 835 N N . GLU A 1 108 ? 5.802 -11.022 -6.082 1.00 85.81 108 GLU A N 1
ATOM 836 C CA . GLU A 1 108 ? 4.438 -11.050 -5.561 1.00 85.81 108 GLU A CA 1
ATOM 837 C C . GLU A 1 108 ? 4.280 -10.187 -4.300 1.00 85.81 108 GLU A C 1
ATOM 839 O O . GLU A 1 108 ? 5.190 -10.026 -3.476 1.00 85.81 108 GLU A O 1
ATOM 844 N N . THR A 1 109 ? 3.084 -9.635 -4.110 1.00 90.69 109 THR A N 1
ATOM 845 C CA . THR A 1 109 ? 2.743 -8.829 -2.929 1.00 90.69 109 THR A CA 1
ATOM 846 C C . THR A 1 109 ? 2.350 -9.719 -1.741 1.00 90.69 109 THR A C 1
ATOM 848 O O . THR A 1 109 ? 1.292 -9.559 -1.144 1.00 90.69 109 THR A O 1
ATOM 851 N N . ASN A 1 110 ? 3.213 -10.675 -1.392 1.00 90.75 110 ASN A N 1
ATOM 852 C CA . ASN A 1 110 ? 2.991 -11.697 -0.361 1.00 90.75 110 ASN A CA 1
ATOM 853 C C . ASN A 1 110 ? 4.126 -11.776 0.677 1.00 90.75 110 ASN A C 1
ATOM 855 O O . ASN A 1 110 ? 4.489 -12.845 1.148 1.00 90.75 110 ASN A O 1
ATOM 859 N N . HIS A 1 111 ? 4.707 -10.629 1.031 1.00 88.19 111 HIS A N 1
ATOM 860 C CA . HIS A 1 111 ? 5.890 -10.552 1.903 1.00 88.19 111 HIS A CA 1
ATOM 861 C C . HIS A 1 111 ? 5.628 -9.836 3.232 1.00 88.19 111 HIS A C 1
ATOM 863 O O . HIS A 1 111 ? 6.543 -9.686 4.036 1.00 88.19 111 HIS A O 1
ATOM 869 N N . TRP A 1 112 ? 4.405 -9.356 3.454 1.00 94.31 112 TRP A N 1
ATOM 870 C CA . TRP A 1 112 ? 4.022 -8.689 4.695 1.00 94.31 112 TRP A CA 1
ATOM 871 C C . TRP A 1 112 ? 3.191 -9.614 5.566 1.00 94.31 112 TRP A C 1
ATOM 873 O O . TRP A 1 112 ? 2.305 -10.316 5.085 1.00 94.31 112 TRP A O 1
ATOM 883 N N . THR A 1 113 ? 3.459 -9.582 6.862 1.00 96.19 113 THR A N 1
ATOM 884 C CA . THR A 1 113 ? 2.638 -10.243 7.877 1.00 96.19 113 THR A CA 1
ATOM 885 C C . THR A 1 113 ? 1.327 -9.476 8.116 1.00 96.19 113 THR A C 1
ATOM 887 O O . THR A 1 113 ? 1.265 -8.269 7.862 1.00 96.19 113 THR A O 1
ATOM 890 N N . PRO A 1 114 ? 0.291 -10.126 8.684 1.00 97.31 114 PRO A N 1
ATOM 891 C CA . PRO A 1 114 ? -0.935 -9.463 9.126 1.00 97.31 114 PRO A CA 1
ATOM 892 C C . PRO A 1 114 ? -0.691 -8.240 10.015 1.00 97.31 114 PRO A C 1
ATOM 894 O O . PRO A 1 114 ? -1.391 -7.238 9.898 1.00 97.31 114 PRO A O 1
ATOM 897 N N . LEU A 1 115 ? 0.326 -8.310 10.883 1.00 96.00 115 LEU A N 1
ATOM 898 C CA . LEU A 1 115 ? 0.682 -7.213 11.777 1.00 96.00 115 LEU A CA 1
ATOM 899 C C . LEU A 1 115 ? 1.226 -6.012 10.999 1.00 96.00 115 LEU A C 1
ATOM 901 O O . LEU A 1 115 ? 0.777 -4.903 11.237 1.00 96.00 115 LEU A O 1
ATOM 905 N N . GLN A 1 116 ? 2.120 -6.223 10.029 1.00 97.12 116 GLN A N 1
ATOM 906 C CA . GLN A 1 116 ? 2.656 -5.133 9.202 1.00 97.12 116 GLN A CA 1
ATOM 907 C C . GLN A 1 116 ? 1.560 -4.425 8.393 1.00 97.12 116 GLN A C 1
ATOM 909 O O . GLN A 1 116 ? 1.582 -3.201 8.278 1.00 97.12 116 GLN A O 1
ATOM 914 N N . VAL A 1 117 ? 0.578 -5.177 7.876 1.00 98.12 117 VAL A N 1
ATOM 915 C CA . VAL A 1 117 ? -0.598 -4.594 7.208 1.00 98.12 117 VAL A CA 1
ATOM 916 C C . VAL A 1 117 ? -1.395 -3.728 8.185 1.00 98.12 117 VAL A C 1
ATOM 918 O O . VAL A 1 117 ? -1.686 -2.574 7.875 1.00 98.12 117 VAL A O 1
ATOM 921 N N . ALA A 1 118 ? -1.713 -4.253 9.373 1.00 98.00 118 ALA A N 1
ATOM 922 C CA . ALA A 1 118 ? -2.456 -3.510 10.389 1.00 98.00 118 ALA A CA 1
ATOM 923 C C . ALA A 1 118 ? -1.701 -2.256 10.863 1.00 98.00 118 ALA A C 1
ATOM 925 O O . ALA A 1 118 ? -2.305 -1.192 10.938 1.00 98.00 118 ALA A O 1
ATOM 926 N N . SER A 1 119 ? -0.389 -2.351 11.100 1.00 97.19 119 SER A N 1
ATOM 927 C CA . SER A 1 119 ? 0.449 -1.220 11.512 1.00 97.19 119 SER A CA 1
ATOM 928 C C . SER A 1 119 ? 0.521 -0.125 10.448 1.00 97.19 119 SER A C 1
ATOM 930 O O . SER A 1 119 ? 0.419 1.048 10.789 1.00 97.19 119 SER A O 1
ATOM 932 N N . LEU A 1 120 ? 0.631 -0.470 9.156 1.00 97.81 120 LEU A N 1
ATOM 933 C CA . LEU A 1 120 ? 0.566 0.542 8.094 1.00 97.81 120 LEU A CA 1
ATOM 934 C C . LEU A 1 120 ? -0.779 1.281 8.115 1.00 97.81 120 LEU A C 1
ATOM 936 O O . LEU A 1 120 ? -0.811 2.507 8.008 1.00 97.81 120 LEU A O 1
ATOM 940 N N . LEU A 1 121 ? -1.884 0.538 8.209 1.00 98.19 121 LEU A N 1
ATOM 941 C CA . LEU A 1 121 ? -3.226 1.119 8.223 1.00 98.19 121 LEU A CA 1
ATOM 942 C C . LEU A 1 121 ? -3.443 1.980 9.472 1.00 98.19 121 LEU A C 1
ATOM 944 O O . LEU A 1 121 ? -4.023 3.055 9.373 1.00 98.19 121 LEU A O 1
ATOM 948 N N . GLU A 1 122 ? -2.915 1.561 10.620 1.00 97.38 122 GLU A N 1
ATOM 949 C CA . GLU A 1 122 ? -2.913 2.347 11.852 1.00 97.38 122 GLU A CA 1
ATOM 950 C C . GLU A 1 122 ? -2.153 3.670 11.679 1.00 97.38 122 GLU A C 1
ATOM 952 O O . GLU A 1 122 ? -2.714 4.735 11.945 1.00 97.38 122 GLU A O 1
ATOM 957 N N . CYS A 1 123 ? -0.939 3.631 11.118 1.00 97.25 123 CYS A N 1
ATOM 958 C CA . CYS A 1 123 ? -0.194 4.842 10.765 1.00 97.25 123 CYS A CA 1
ATOM 959 C C . CYS A 1 123 ? -0.984 5.746 9.810 1.00 97.25 123 CYS A C 1
ATOM 961 O O . CYS A 1 123 ? -0.957 6.972 9.931 1.00 97.25 123 CYS A O 1
ATOM 963 N N . PHE A 1 124 ? -1.713 5.155 8.860 1.00 97.31 124 PHE A N 1
ATOM 964 C CA . PHE A 1 124 ? -2.515 5.912 7.907 1.00 97.31 124 PHE A CA 1
ATOM 965 C C . PHE A 1 124 ? -3.667 6.646 8.602 1.00 97.31 124 PHE A C 1
ATOM 967 O O . PHE A 1 124 ? -3.807 7.855 8.423 1.00 97.31 124 PHE A O 1
ATOM 974 N N . VAL A 1 125 ? -4.465 5.953 9.421 1.00 96.88 125 VAL A N 1
ATOM 975 C CA . VAL A 1 125 ? -5.627 6.565 10.094 1.00 96.88 125 VAL A CA 1
ATOM 976 C C . VAL A 1 125 ? -5.231 7.559 11.188 1.00 96.88 125 VAL A C 1
ATOM 978 O O . VAL A 1 125 ? -5.972 8.507 11.445 1.00 96.88 125 VAL A O 1
ATOM 981 N N . ASN A 1 126 ? -4.067 7.372 11.816 1.00 95.56 126 ASN A N 1
ATOM 982 C CA . ASN A 1 126 ? -3.570 8.260 12.870 1.00 95.56 126 ASN A CA 1
ATOM 983 C C . ASN A 1 126 ? -2.846 9.495 12.323 1.00 95.56 126 ASN A C 1
ATOM 985 O O . ASN A 1 126 ? -2.663 10.470 13.047 1.00 95.56 126 ASN A O 1
ATOM 989 N N . GLY A 1 127 ? -2.490 9.492 11.038 1.00 93.69 127 GLY A N 1
ATOM 990 C CA . GLY A 1 127 ? -1.803 10.614 10.410 1.00 93.69 127 GLY A CA 1
ATOM 991 C C . GLY A 1 127 ? -0.279 10.566 10.547 1.00 93.69 127 GLY A C 1
ATOM 992 O O . GLY A 1 127 ? 0.378 11.552 10.218 1.00 93.69 127 GLY A O 1
ATOM 993 N N . ASP A 1 128 ? 0.287 9.434 10.965 1.00 94.56 128 ASP A N 1
ATOM 994 C CA . ASP A 1 128 ? 1.732 9.243 11.131 1.00 94.56 128 ASP A CA 1
ATOM 995 C C . ASP A 1 128 ? 2.477 9.349 9.795 1.00 94.56 128 ASP A C 1
ATOM 997 O O . ASP A 1 128 ? 1.876 9.355 8.724 1.00 94.56 128 ASP A O 1
ATOM 1001 N N . LEU A 1 129 ? 3.806 9.429 9.803 1.00 91.06 129 LEU A N 1
ATOM 1002 C CA . LEU A 1 129 ? 4.571 9.460 8.557 1.00 91.06 129 LEU A CA 1
ATOM 1003 C C . LEU A 1 129 ? 4.510 8.092 7.854 1.00 91.06 129 LEU A C 1
ATOM 1005 O O . LEU A 1 129 ? 4.897 7.077 8.423 1.00 91.06 129 LEU A O 1
ATOM 1009 N N . ILE A 1 130 ? 4.073 8.074 6.592 1.00 94.44 130 ILE A N 1
ATOM 1010 C CA . ILE A 1 130 ? 4.213 6.916 5.699 1.00 94.44 130 ILE A CA 1
ATOM 1011 C C . ILE A 1 130 ? 5.117 7.359 4.549 1.00 94.44 130 ILE A C 1
ATOM 1013 O O . ILE A 1 130 ? 4.847 8.417 3.975 1.00 94.44 130 ILE A O 1
ATOM 1017 N N . PRO A 1 131 ? 6.172 6.601 4.196 1.00 93.94 131 PRO A N 1
ATOM 1018 C CA . PRO A 1 131 ? 7.057 7.021 3.119 1.00 93.94 131 PRO A CA 1
ATOM 1019 C C . PRO A 1 131 ? 6.309 7.104 1.779 1.00 93.94 131 PRO A C 1
ATOM 1021 O O . PRO A 1 131 ? 5.270 6.458 1.593 1.00 93.94 131 PRO A O 1
ATOM 1024 N N . SER A 1 132 ? 6.859 7.859 0.831 1.00 95.69 132 SER A N 1
ATOM 1025 C CA . SER A 1 132 ? 6.295 8.013 -0.514 1.00 95.69 132 SER A CA 1
ATOM 1026 C C . SER A 1 132 ? 6.282 6.702 -1.294 1.00 95.69 132 SER A C 1
ATOM 1028 O O . SER A 1 132 ? 7.110 5.818 -1.052 1.00 95.69 132 SER A O 1
ATOM 1030 N N . VAL A 1 133 ? 5.364 6.587 -2.248 1.00 96.25 133 VAL A N 1
ATOM 1031 C CA . VAL A 1 133 ? 5.387 5.525 -3.263 1.00 96.25 133 VAL A CA 1
ATOM 1032 C C . VAL A 1 133 ? 6.083 6.028 -4.518 1.00 96.25 133 VAL A C 1
ATOM 1034 O O . VAL A 1 133 ? 6.034 7.222 -4.809 1.00 96.25 133 VAL A O 1
ATOM 1037 N N . ILE A 1 134 ? 6.738 5.130 -5.249 1.00 95.12 134 ILE A N 1
ATOM 1038 C CA . ILE A 1 134 ? 7.488 5.494 -6.453 1.00 95.12 134 ILE A CA 1
ATOM 1039 C C . ILE A 1 134 ? 6.750 4.927 -7.653 1.00 95.12 134 ILE A C 1
ATOM 1041 O O . ILE A 1 134 ? 6.549 3.713 -7.735 1.00 95.12 134 ILE A O 1
ATOM 1045 N N . LEU A 1 135 ? 6.338 5.808 -8.559 1.00 95.12 135 LEU A N 1
ATOM 1046 C CA . LEU A 1 135 ? 5.536 5.471 -9.728 1.00 95.12 135 LEU A CA 1
ATOM 1047 C C . LEU A 1 135 ? 6.251 5.892 -11.011 1.00 95.12 135 LEU A C 1
ATOM 1049 O O . LEU A 1 135 ? 6.996 6.871 -11.037 1.00 95.12 135 LEU A O 1
ATOM 1053 N N . TRP A 1 136 ? 5.991 5.164 -12.085 1.00 93.00 136 TRP A N 1
ATOM 1054 C CA . TRP A 1 136 ? 6.372 5.529 -13.443 1.00 93.00 136 TRP A CA 1
ATOM 1055 C C . TRP A 1 136 ? 5.129 5.472 -14.325 1.00 93.00 136 TRP A C 1
ATOM 1057 O O . TRP A 1 136 ? 4.288 4.596 -14.139 1.00 93.00 136 TRP A O 1
ATOM 1067 N N . LYS A 1 137 ? 4.969 6.425 -15.238 1.00 91.12 137 LYS A N 1
ATOM 1068 C CA . LYS A 1 137 ? 3.813 6.490 -16.133 1.00 91.12 137 LYS A CA 1
ATOM 1069 C C . LYS A 1 137 ? 4.267 6.084 -17.529 1.00 91.12 137 LYS A C 1
ATOM 1071 O O . LYS A 1 137 ? 5.144 6.740 -18.078 1.00 91.12 137 LYS A O 1
ATOM 1076 N N . SER A 1 138 ? 3.653 5.043 -18.076 1.00 89.12 138 SER A N 1
ATOM 1077 C CA . SER A 1 138 ? 3.752 4.728 -19.496 1.00 89.12 138 SER A CA 1
ATOM 1078 C C . SER A 1 138 ? 2.606 5.372 -20.274 1.00 89.12 138 SER A C 1
ATOM 1080 O O . SER A 1 138 ? 1.726 6.019 -19.699 1.00 89.12 138 SER A O 1
ATOM 1082 N N . THR A 1 139 ? 2.567 5.136 -21.585 1.00 85.19 139 THR A N 1
ATOM 1083 C CA . THR A 1 139 ? 1.459 5.579 -22.444 1.00 85.19 139 THR A CA 1
ATOM 1084 C C . THR A 1 139 ? 0.092 5.075 -21.965 1.00 85.19 139 THR A C 1
ATOM 1086 O O . THR A 1 139 ? -0.906 5.778 -22.115 1.00 85.19 139 THR A O 1
ATOM 1089 N N . SER A 1 140 ? 0.009 3.870 -21.386 1.00 86.06 140 SER A N 1
ATOM 1090 C CA . SER A 1 140 ? -1.284 3.252 -21.054 1.00 86.06 140 SER A CA 1
ATOM 1091 C C . SER A 1 140 ? -1.487 2.903 -19.575 1.00 86.06 140 SER A C 1
ATOM 1093 O O . SER A 1 140 ? -2.628 2.717 -19.141 1.00 86.06 140 SER A O 1
ATOM 1095 N N . HIS A 1 141 ? -0.421 2.877 -18.771 1.00 91.94 141 HIS A N 1
ATOM 1096 C CA . HIS A 1 141 ? -0.464 2.429 -17.381 1.00 91.94 141 HIS A CA 1
ATOM 1097 C C . HIS A 1 141 ? 0.389 3.290 -16.441 1.00 91.94 141 HIS A C 1
ATOM 1099 O O . HIS A 1 141 ? 1.246 4.071 -16.848 1.00 91.94 141 HIS A O 1
ATOM 1105 N N . ILE A 1 142 ? 0.159 3.123 -15.137 1.00 93.56 142 ILE A N 1
ATOM 1106 C CA . ILE A 1 142 ? 1.019 3.670 -14.084 1.00 93.56 142 ILE A CA 1
ATOM 1107 C C . ILE A 1 142 ? 1.662 2.497 -13.348 1.00 93.56 142 ILE A C 1
ATOM 1109 O O . ILE A 1 142 ? 1.000 1.770 -12.610 1.00 93.56 142 ILE A O 1
ATOM 1113 N N . PHE A 1 143 ? 2.958 2.302 -13.534 1.00 93.81 143 PHE A N 1
ATOM 1114 C CA . PHE A 1 143 ? 3.707 1.230 -12.903 1.00 93.81 143 PHE A CA 1
ATOM 1115 C C . PHE A 1 143 ? 4.170 1.598 -11.499 1.00 93.81 143 PHE A C 1
ATOM 1117 O O . PHE A 1 143 ? 4.735 2.666 -11.261 1.00 93.81 143 PHE A O 1
ATOM 1124 N N . VAL A 1 144 ? 3.967 0.674 -10.562 1.00 95.12 144 VAL A N 1
ATOM 1125 C CA . VAL A 1 144 ? 4.460 0.786 -9.188 1.00 95.12 144 VAL A CA 1
ATOM 1126 C C . VAL A 1 144 ? 5.897 0.278 -9.114 1.00 95.12 144 VAL A C 1
ATOM 1128 O O . VAL A 1 144 ? 6.142 -0.927 -9.086 1.00 95.12 144 VAL A O 1
ATOM 1131 N N . ILE A 1 145 ? 6.849 1.204 -9.033 1.00 92.62 145 ILE A N 1
ATOM 1132 C CA . ILE A 1 145 ? 8.286 0.912 -8.938 1.00 92.62 145 ILE A CA 1
ATOM 1133 C C . ILE A 1 145 ? 8.678 0.546 -7.499 1.00 92.62 145 ILE A C 1
ATOM 1135 O O . ILE A 1 145 ? 9.444 -0.391 -7.270 1.00 92.62 145 ILE A O 1
ATOM 1139 N N . ASP A 1 146 ? 8.116 1.256 -6.518 1.00 93.44 146 ASP A N 1
ATOM 1140 C CA . ASP A 1 146 ? 8.249 0.941 -5.095 1.00 93.44 146 ASP A CA 1
ATOM 1141 C C . ASP A 1 146 ? 6.966 1.280 -4.322 1.00 93.44 146 ASP A C 1
ATOM 1143 O O . ASP A 1 146 ? 6.212 2.190 -4.670 1.00 93.44 146 ASP A O 1
ATOM 1147 N N . GLY A 1 147 ? 6.716 0.537 -3.241 1.00 94.50 147 GLY A N 1
ATOM 1148 C CA . GLY A 1 147 ? 5.539 0.721 -2.392 1.00 94.50 147 GLY A CA 1
ATOM 1149 C C . GLY A 1 147 ? 4.323 -0.126 -2.769 1.00 94.50 147 GLY A C 1
ATOM 1150 O O . GLY A 1 147 ? 3.226 0.148 -2.283 1.00 94.50 147 GLY A O 1
ATOM 1151 N N . GLY A 1 148 ? 4.510 -1.197 -3.550 1.00 95.25 148 GLY A N 1
ATOM 1152 C CA . GLY A 1 148 ? 3.443 -2.135 -3.928 1.00 95.25 148 GLY A CA 1
ATOM 1153 C C . GLY A 1 148 ? 2.649 -2.684 -2.737 1.00 95.25 148 GLY A C 1
ATOM 1154 O O . GLY A 1 148 ? 1.419 -2.679 -2.772 1.00 95.25 148 GLY A O 1
ATOM 1155 N N . HIS A 1 149 ? 3.316 -3.065 -1.640 1.00 96.19 149 HIS A N 1
ATOM 1156 C CA . HIS A 1 149 ? 2.635 -3.507 -0.413 1.00 96.19 149 HIS A CA 1
ATOM 1157 C C . HIS A 1 149 ? 1.787 -2.411 0.234 1.00 96.19 149 HIS A C 1
ATOM 1159 O O . HIS A 1 149 ? 0.700 -2.708 0.719 1.00 96.19 149 HIS A O 1
ATOM 1165 N N . ARG A 1 150 ? 2.238 -1.149 0.204 1.00 97.12 150 ARG A N 1
ATOM 1166 C CA . ARG A 1 150 ? 1.516 -0.019 0.814 1.00 97.12 150 ARG A CA 1
ATOM 1167 C C . ARG A 1 150 ? 0.211 0.268 0.085 1.00 97.12 150 ARG A C 1
ATOM 1169 O O . ARG A 1 150 ? -0.845 0.320 0.711 1.00 97.12 150 ARG A O 1
ATOM 1176 N N . LEU A 1 151 ? 0.281 0.385 -1.239 1.00 97.56 151 LEU A N 1
ATOM 1177 C CA . LEU A 1 151 ? -0.901 0.606 -2.072 1.00 97.56 151 LEU A CA 1
ATOM 1178 C C . LEU A 1 151 ? -1.855 -0.592 -2.009 1.00 97.56 151 LEU A C 1
ATOM 1180 O O . LEU A 1 151 ? -3.065 -0.417 -1.885 1.00 97.56 151 LEU A O 1
ATOM 1184 N N . SER A 1 152 ? -1.311 -1.811 -2.010 1.00 97.62 152 SER A N 1
ATOM 1185 C CA . SER A 1 152 ? -2.119 -3.027 -1.907 1.00 97.62 152 SER A CA 1
ATOM 1186 C C . SER A 1 152 ? -2.810 -3.156 -0.551 1.00 97.62 152 SER A C 1
ATOM 1188 O O . SER A 1 152 ? -3.969 -3.542 -0.514 1.00 97.62 152 SER A O 1
ATOM 1190 N N . ALA A 1 153 ? -2.158 -2.788 0.554 1.00 97.94 153 ALA A N 1
ATOM 1191 C CA . ALA A 1 153 ? -2.771 -2.796 1.882 1.00 97.94 153 ALA A CA 1
ATOM 1192 C C . ALA A 1 153 ? -3.928 -1.787 2.000 1.00 97.94 153 ALA A C 1
ATOM 1194 O O . ALA A 1 153 ? -4.975 -2.129 2.548 1.00 97.94 153 ALA A O 1
ATOM 1195 N N . LEU A 1 154 ? -3.774 -0.577 1.443 1.00 97.62 154 LEU A N 1
ATOM 1196 C CA . LEU A 1 154 ? -4.860 0.411 1.387 1.00 97.62 154 LEU A CA 1
ATOM 1197 C C . LEU A 1 154 ? -6.041 -0.102 0.559 1.00 97.62 154 LEU A C 1
ATOM 1199 O O . LEU A 1 154 ? -7.180 -0.063 1.020 1.00 97.62 154 LEU A O 1
ATOM 1203 N N . LYS A 1 155 ? -5.775 -0.630 -0.641 1.00 97.38 155 LYS A N 1
ATOM 1204 C CA . LYS A 1 155 ? -6.826 -1.180 -1.503 1.00 97.38 155 LYS A CA 1
ATOM 1205 C C . LYS A 1 155 ? -7.523 -2.380 -0.860 1.00 97.38 155 LYS A C 1
ATOM 1207 O O . LYS A 1 155 ? -8.749 -2.415 -0.848 1.00 97.38 155 LYS A O 1
ATOM 1212 N N . ALA A 1 156 ? -6.762 -3.296 -0.260 1.00 97.75 156 ALA A N 1
ATOM 1213 C CA . ALA A 1 156 ? -7.281 -4.453 0.465 1.00 97.75 156 ALA A CA 1
ATOM 1214 C C . ALA A 1 156 ? -8.216 -4.048 1.606 1.00 97.75 156 ALA A C 1
ATOM 1216 O O . ALA A 1 156 ? -9.267 -4.658 1.773 1.00 97.75 156 ALA A O 1
ATOM 1217 N N . TRP A 1 157 ? -7.873 -2.997 2.357 1.00 98.00 157 TRP A N 1
ATOM 1218 C CA . TRP A 1 157 ? -8.731 -2.468 3.418 1.00 98.00 157 TRP A CA 1
ATOM 1219 C C . TRP A 1 157 ? -10.046 -1.891 2.885 1.00 98.00 157 TRP A C 1
ATOM 1221 O O . TRP A 1 157 ? -11.104 -2.149 3.456 1.00 98.00 157 TRP A O 1
ATOM 1231 N N . ILE A 1 158 ? -9.993 -1.163 1.767 1.00 96.12 158 ILE A N 1
ATOM 1232 C CA . ILE A 1 158 ? -11.177 -0.578 1.118 1.00 96.12 158 ILE A CA 1
ATOM 1233 C C . ILE A 1 158 ? -12.111 -1.667 0.580 1.00 96.12 158 ILE A C 1
ATOM 1235 O O . ILE A 1 158 ? -13.333 -1.544 0.688 1.00 96.12 158 ILE A O 1
ATOM 1239 N N . THR A 1 159 ? -11.546 -2.727 -0.001 1.00 95.94 159 THR A N 1
ATOM 1240 C CA . THR A 1 159 ? -12.313 -3.821 -0.613 1.00 95.94 159 THR A CA 1
ATOM 1241 C C . THR A 1 159 ? -12.598 -4.990 0.332 1.00 95.94 159 THR A C 1
ATOM 1243 O O . THR A 1 159 ? -13.243 -5.941 -0.098 1.00 95.94 159 THR A O 1
ATOM 1246 N N . ASP A 1 160 ? -12.107 -4.940 1.576 1.00 97.50 160 ASP A N 1
ATOM 1247 C CA . ASP A 1 160 ? -12.090 -6.056 2.541 1.00 97.50 160 ASP A CA 1
ATOM 1248 C C . ASP A 1 160 ? -11.553 -7.376 1.942 1.00 97.50 160 ASP A C 1
ATOM 1250 O O . ASP A 1 160 ? -12.057 -8.476 2.182 1.00 97.50 160 ASP A O 1
ATOM 1254 N N . ASP A 1 161 ? -10.504 -7.260 1.124 1.00 97.62 161 ASP A N 1
ATOM 1255 C CA . ASP A 1 161 ? -9.889 -8.382 0.412 1.00 97.62 161 ASP A CA 1
ATOM 1256 C C . ASP A 1 161 ? -8.409 -8.504 0.781 1.00 97.62 161 ASP A C 1
ATOM 1258 O O . ASP A 1 161 ? -7.533 -7.913 0.151 1.00 97.62 161 ASP A O 1
ATOM 1262 N N . TYR A 1 162 ? -8.137 -9.298 1.816 1.00 98.00 162 TYR A N 1
ATOM 1263 C CA . TYR A 1 162 ? -6.788 -9.568 2.321 1.00 98.00 162 TYR A CA 1
ATOM 1264 C C . TYR A 1 162 ? -6.163 -10.831 1.707 1.00 98.00 162 TYR A C 1
ATOM 1266 O O . TYR A 1 162 ? -5.336 -11.486 2.342 1.00 98.00 162 TYR A O 1
ATOM 1274 N N . GLY A 1 163 ? -6.572 -11.204 0.492 1.00 96.69 163 GLY A N 1
ATOM 1275 C CA . GLY A 1 163 ? -6.104 -12.420 -0.180 1.00 96.69 163 GLY A CA 1
ATOM 1276 C C . GLY A 1 163 ? -7.156 -13.520 -0.299 1.00 96.69 163 GLY A C 1
ATOM 1277 O O . GLY A 1 163 ? -6.856 -14.598 -0.806 1.00 96.69 163 GLY A O 1
ATOM 1278 N N . ASP A 1 164 ? -8.379 -13.290 0.165 1.00 97.25 164 ASP A N 1
ATOM 1279 C CA . ASP A 1 164 ? -9.477 -14.260 0.139 1.00 97.25 164 ASP A CA 1
ATOM 1280 C C . ASP A 1 164 ? -10.808 -13.678 -0.365 1.00 97.25 164 ASP A C 1
ATOM 1282 O O . ASP A 1 164 ? -11.803 -14.401 -0.423 1.00 97.25 164 ASP A O 1
ATOM 1286 N N . GLY A 1 165 ? -10.830 -12.400 -0.747 1.00 96.62 165 GLY A N 1
ATOM 1287 C CA . GLY A 1 165 ? -12.019 -11.708 -1.232 1.00 96.62 165 GLY A CA 1
ATOM 1288 C C . GLY A 1 165 ? -12.214 -11.797 -2.752 1.00 96.62 165 GLY A C 1
ATOM 1289 O O . GLY A 1 165 ? -11.533 -12.561 -3.442 1.00 96.62 165 GLY A O 1
ATOM 1290 N N . PRO A 1 166 ? -13.158 -11.019 -3.312 1.00 96.06 166 PRO A N 1
ATOM 1291 C CA . PRO A 1 166 ? -13.553 -11.132 -4.717 1.00 96.06 166 PRO A CA 1
ATOM 1292 C C . PRO A 1 166 ? -12.434 -10.878 -5.737 1.00 96.06 166 PRO A C 1
ATOM 1294 O O . PRO A 1 166 ? -12.407 -11.528 -6.784 1.00 96.06 166 PRO A O 1
ATOM 1297 N N . ASN A 1 167 ? -11.502 -9.956 -5.466 1.00 95.44 167 ASN A N 1
ATOM 1298 C CA . ASN A 1 167 ? -10.370 -9.711 -6.365 1.00 95.44 167 ASN A CA 1
ATOM 1299 C C . ASN A 1 167 ? -9.416 -10.902 -6.341 1.00 95.44 167 ASN A C 1
ATOM 1301 O O . ASN A 1 167 ? -8.985 -11.365 -7.397 1.00 95.44 167 ASN A O 1
ATOM 1305 N N . SER A 1 168 ? -9.149 -11.429 -5.148 1.00 96.81 168 SER A N 1
ATOM 1306 C CA . SER A 1 168 ? -8.316 -12.614 -4.953 1.00 96.81 168 SER A CA 1
ATOM 1307 C C . SER A 1 168 ? -8.924 -13.856 -5.597 1.00 96.81 168 SER A C 1
ATOM 1309 O O . SER A 1 168 ? -8.227 -14.574 -6.306 1.00 96.81 168 SER A O 1
ATOM 1311 N N . VAL A 1 169 ? -10.229 -14.086 -5.439 1.00 96.31 169 VAL A N 1
ATOM 1312 C CA . VAL A 1 169 ? -10.938 -15.201 -6.093 1.00 96.31 169 VAL A CA 1
ATOM 1313 C C . VAL A 1 169 ? -10.887 -15.069 -7.610 1.00 96.31 169 VAL A C 1
ATOM 1315 O O . VAL A 1 169 ? -10.667 -16.058 -8.300 1.00 96.31 169 VAL A O 1
ATOM 1318 N N . ARG A 1 170 ? -11.040 -13.860 -8.152 1.00 95.56 170 ARG A N 1
ATOM 1319 C CA . ARG A 1 170 ? -10.937 -13.633 -9.598 1.00 95.56 170 ARG A CA 1
ATOM 1320 C C . ARG A 1 170 ? -9.536 -13.916 -10.146 1.00 95.56 170 ARG A C 1
ATOM 1322 O O . ARG A 1 170 ? -9.436 -14.417 -11.259 1.00 95.56 170 ARG A O 1
ATOM 1329 N N . LEU A 1 171 ? -8.481 -13.601 -9.392 1.00 94.00 171 LEU A N 1
ATOM 1330 C CA . LEU A 1 171 ? -7.103 -13.852 -9.820 1.00 94.00 171 LEU A CA 1
ATOM 1331 C C . LEU A 1 171 ? -6.687 -15.320 -9.635 1.00 94.00 171 LEU A C 1
ATOM 1333 O O . LEU A 1 171 ? -6.089 -15.908 -10.529 1.00 94.00 171 LEU A O 1
ATOM 1337 N N . PHE A 1 172 ? -6.984 -15.909 -8.476 1.00 92.94 172 PHE A N 1
ATOM 1338 C CA . PHE A 1 172 ? -6.469 -17.226 -8.084 1.00 92.94 172 PHE A CA 1
ATOM 1339 C C . PHE A 1 172 ? -7.467 -18.371 -8.300 1.00 92.94 172 PHE A C 1
ATOM 1341 O O . PHE A 1 172 ? -7.086 -19.540 -8.230 1.00 92.94 172 PHE A O 1
ATOM 1348 N N . GLY A 1 173 ? -8.749 -18.070 -8.518 1.00 91.19 173 GLY A N 1
ATOM 1349 C CA . GLY A 1 173 ? -9.817 -19.062 -8.621 1.00 91.19 173 GLY A CA 1
ATOM 1350 C C . GLY A 1 173 ? -9.860 -19.990 -7.404 1.00 91.19 173 GLY A C 1
ATOM 1351 O O . GLY A 1 173 ? -9.826 -19.555 -6.252 1.00 91.19 173 GLY A O 1
ATOM 1352 N N . ASN A 1 174 ? -9.867 -21.297 -7.670 1.00 86.50 174 ASN A N 1
ATOM 1353 C CA . ASN A 1 174 ? -9.815 -22.338 -6.637 1.00 86.50 174 ASN A CA 1
ATOM 1354 C C . ASN A 1 174 ? -8.415 -22.519 -6.008 1.00 86.50 174 ASN A C 1
ATOM 1356 O O . ASN A 1 174 ? -8.249 -23.368 -5.135 1.00 86.50 174 ASN A O 1
ATOM 1360 N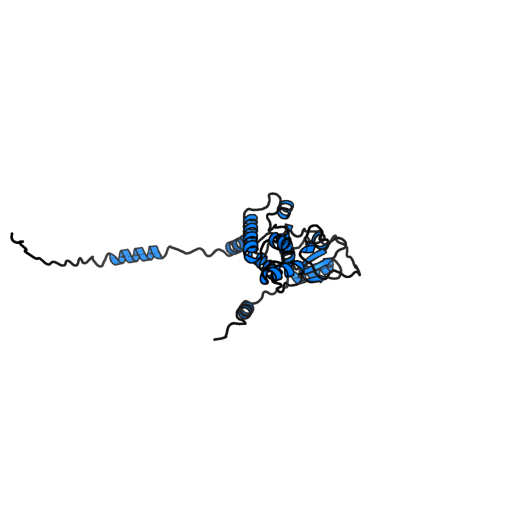 N . GLY A 1 175 ? -7.413 -21.736 -6.422 1.00 90.31 175 GLY A N 1
ATOM 1361 C CA . GLY A 1 175 ? -6.029 -21.805 -5.940 1.00 90.31 175 GLY A CA 1
ATOM 1362 C C . GLY A 1 175 ? -5.776 -21.157 -4.573 1.00 90.31 175 GLY A C 1
ATOM 1363 O O . GLY A 1 175 ? -4.658 -21.224 -4.065 1.00 90.31 175 GLY A O 1
ATOM 1364 N N . ILE A 1 176 ? -6.784 -20.539 -3.945 1.00 94.56 176 ILE A N 1
ATOM 1365 C CA . ILE A 1 176 ? -6.626 -19.915 -2.622 1.00 94.56 176 ILE A CA 1
ATOM 1366 C C . ILE A 1 176 ? -6.490 -20.996 -1.543 1.00 94.56 176 ILE A C 1
ATOM 1368 O O . ILE A 1 176 ? -7.472 -21.608 -1.108 1.00 94.56 176 ILE A O 1
ATOM 1372 N N . SER A 1 177 ? -5.260 -21.190 -1.070 1.00 94.19 177 SER A N 1
ATOM 1373 C CA . SER A 1 177 ? -4.932 -22.178 -0.041 1.00 94.19 177 SER A CA 1
ATOM 1374 C C . SER A 1 177 ? -5.570 -21.869 1.323 1.00 94.19 177 SER A C 1
ATOM 1376 O O . SER A 1 177 ? -5.860 -20.722 1.671 1.00 94.19 177 SER A O 1
ATOM 1378 N N . THR A 1 178 ? -5.717 -22.895 2.165 1.00 94.44 178 THR A N 1
ATOM 1379 C CA . THR A 1 178 ? -6.171 -22.732 3.558 1.00 94.44 178 THR A CA 1
ATOM 1380 C C . THR A 1 178 ? -5.249 -21.812 4.364 1.00 94.44 178 THR A C 1
ATOM 1382 O O . THR A 1 178 ? -5.726 -21.067 5.217 1.00 94.44 178 THR A O 1
ATOM 1385 N N . ALA A 1 179 ? -3.939 -21.831 4.096 1.00 93.62 179 ALA A N 1
ATOM 1386 C CA . ALA A 1 179 ? -2.982 -20.939 4.748 1.00 93.62 179 ALA A CA 1
ATOM 1387 C C . ALA A 1 179 ? -3.243 -19.469 4.380 1.00 93.62 179 ALA A C 1
ATOM 1389 O O . ALA A 1 179 ? -3.312 -18.625 5.272 1.00 93.62 179 ALA A O 1
ATOM 1390 N N . GLN A 1 180 ? -3.495 -19.183 3.098 1.00 95.19 180 GLN A N 1
ATOM 1391 C CA . GLN A 1 180 ? -3.842 -17.841 2.621 1.00 95.19 180 GLN A CA 1
ATOM 1392 C C . GLN A 1 180 ? -5.139 -17.331 3.260 1.00 95.19 180 GLN A C 1
ATOM 1394 O O . GLN A 1 180 ? -5.157 -16.222 3.789 1.00 95.19 180 GLN A O 1
ATOM 1399 N N . LYS A 1 181 ? -6.186 -18.166 3.328 1.00 96.19 181 LYS A N 1
ATOM 1400 C CA . LYS A 1 181 ? -7.444 -17.821 4.024 1.00 96.19 181 LYS A CA 1
ATOM 1401 C C . LYS A 1 181 ? -7.225 -17.524 5.510 1.00 96.19 181 LYS A C 1
ATOM 1403 O O . LYS A 1 181 ? -7.766 -16.560 6.039 1.00 96.19 181 LYS A O 1
ATOM 1408 N N . ARG A 1 182 ? -6.396 -18.321 6.198 1.00 96.62 182 ARG A N 1
ATOM 1409 C CA . ARG A 1 182 ? -6.052 -18.084 7.614 1.00 96.62 182 ARG A CA 1
ATOM 1410 C C . ARG A 1 182 ? -5.303 -16.765 7.809 1.00 96.62 182 ARG A C 1
ATOM 1412 O O . ARG A 1 182 ? -5.592 -16.052 8.768 1.00 96.62 182 ARG A O 1
ATOM 1419 N N . ALA A 1 183 ? -4.359 -16.440 6.927 1.00 96.69 183 ALA A N 1
ATOM 1420 C CA . ALA A 1 183 ? -3.619 -15.181 6.982 1.00 96.69 183 ALA A CA 1
ATOM 1421 C C . ALA A 1 183 ? -4.529 -13.972 6.712 1.00 96.69 183 ALA A C 1
ATOM 1423 O O . ALA A 1 183 ? -4.462 -12.985 7.448 1.00 96.69 183 ALA A O 1
ATOM 1424 N N . ALA A 1 184 ? -5.417 -14.071 5.720 1.00 97.62 184 ALA A N 1
ATOM 1425 C CA . ALA A 1 184 ? -6.405 -13.045 5.406 1.00 97.62 184 ALA A CA 1
ATOM 1426 C C . ALA A 1 184 ? -7.339 -12.783 6.597 1.00 97.62 184 ALA A C 1
ATOM 1428 O O . ALA A 1 184 ? -7.459 -11.649 7.059 1.00 97.62 184 ALA A O 1
ATOM 1429 N N . GLU A 1 185 ? -7.894 -13.842 7.189 1.00 97.75 185 GLU A N 1
ATOM 1430 C CA . GLU A 1 185 ? -8.784 -13.726 8.345 1.00 97.75 185 GLU A CA 1
ATOM 1431 C C . GLU A 1 185 ? -8.078 -13.158 9.582 1.00 97.75 185 GLU A C 1
ATOM 1433 O O . GLU A 1 185 ? -8.613 -12.303 10.289 1.00 97.75 185 GLU A O 1
ATOM 1438 N N . LYS A 1 186 ? -6.835 -13.579 9.839 1.00 97.75 186 LYS A N 1
ATOM 1439 C CA . LYS A 1 186 ? -6.016 -12.997 10.911 1.00 97.75 186 LYS A CA 1
ATOM 1440 C C . LYS A 1 186 ? -5.791 -11.498 10.691 1.00 97.75 186 LYS A C 1
ATOM 1442 O O . LYS A 1 186 ? -5.854 -10.733 11.651 1.00 97.75 186 LYS A O 1
ATOM 1447 N N . THR A 1 187 ? -5.558 -11.083 9.448 1.00 98.25 187 THR A N 1
ATOM 1448 C CA . THR A 1 187 ? -5.391 -9.668 9.078 1.00 98.25 187 THR A CA 1
ATOM 1449 C C . THR A 1 187 ? -6.672 -8.887 9.317 1.00 98.25 187 THR A C 1
ATOM 1451 O O . THR A 1 187 ? -6.638 -7.875 10.011 1.00 98.25 187 THR A O 1
ATOM 1454 N N . ARG A 1 188 ? -7.809 -9.402 8.840 1.00 98.00 188 ARG A N 1
ATOM 1455 C CA . ARG A 1 188 ? -9.132 -8.800 9.037 1.00 98.00 188 ARG A CA 1
ATOM 1456 C C . ARG A 1 188 ? -9.447 -8.581 10.516 1.00 98.00 188 ARG A C 1
ATOM 1458 O O . ARG A 1 188 ? -9.859 -7.487 10.897 1.00 98.00 188 ARG A O 1
ATOM 1465 N N . LYS A 1 189 ? -9.173 -9.576 11.371 1.00 97.81 189 LYS A N 1
ATOM 1466 C CA . LYS A 1 189 ? -9.343 -9.457 12.831 1.00 97.81 189 LYS A CA 1
ATOM 1467 C C . LYS A 1 189 ? -8.452 -8.381 13.444 1.00 97.81 189 LYS A C 1
ATOM 1469 O O . LYS A 1 189 ? -8.949 -7.563 14.214 1.00 97.81 189 LYS A O 1
ATOM 1474 N N . LEU A 1 190 ? -7.162 -8.362 13.096 1.00 97.88 190 LEU A N 1
ATOM 1475 C CA . LEU A 1 190 ? -6.228 -7.352 13.603 1.00 97.88 190 LEU A CA 1
ATOM 1476 C C . LEU A 1 190 ? -6.682 -5.948 13.207 1.00 97.88 190 LEU A C 1
ATOM 1478 O O . LEU A 1 190 ? -6.880 -5.113 14.086 1.00 97.88 190 LEU A O 1
ATOM 1482 N N . VAL A 1 191 ? -6.947 -5.729 11.917 1.00 98.12 191 VAL A N 1
ATOM 1483 C CA . VAL A 1 191 ? -7.419 -4.440 11.395 1.00 98.12 191 VAL A CA 1
ATOM 1484 C C . VAL A 1 191 ? -8.722 -4.024 12.067 1.00 98.12 191 VAL A C 1
ATOM 1486 O O . VAL A 1 191 ? -8.828 -2.888 12.515 1.00 98.12 191 VAL A O 1
ATOM 1489 N N . SER A 1 192 ? -9.695 -4.927 12.211 1.00 97.00 192 SER A N 1
ATOM 1490 C CA . SER A 1 192 ? -10.954 -4.607 12.890 1.00 97.00 192 SER A CA 1
ATOM 1491 C C . SER A 1 192 ? -10.755 -4.200 14.352 1.00 97.00 192 SER A C 1
ATOM 1493 O O . SER A 1 192 ? -11.531 -3.388 14.847 1.00 97.00 192 SER A O 1
ATOM 1495 N N . SER A 1 193 ? -9.763 -4.768 15.044 1.00 96.38 193 SER A N 1
ATOM 1496 C CA . SER A 1 193 ? -9.513 -4.492 16.463 1.00 96.38 193 SER A CA 1
ATOM 1497 C C . SER A 1 193 ? -8.688 -3.227 16.727 1.00 96.38 193 SER A C 1
ATOM 1499 O O . SER A 1 193 ? -8.942 -2.558 17.724 1.00 96.38 193 SER A O 1
ATOM 1501 N N . SER A 1 194 ? -7.725 -2.883 15.861 1.00 94.19 194 SER A N 1
ATOM 1502 C CA . SER A 1 194 ? -6.836 -1.723 16.059 1.00 94.19 194 SER A CA 1
ATOM 1503 C C . SER A 1 194 ? -7.220 -0.505 15.213 1.00 94.19 194 SER A C 1
ATOM 1505 O O . SER A 1 194 ? -7.174 0.637 15.672 1.00 94.19 194 SER A O 1
ATOM 1507 N N . VAL A 1 195 ? -7.643 -0.724 13.968 1.00 96.50 195 VAL A N 1
ATOM 1508 C CA . VAL A 1 195 ? -7.913 0.347 12.998 1.00 96.50 195 VAL A CA 1
ATOM 1509 C C . VAL A 1 195 ? -9.411 0.625 12.882 1.00 96.50 195 VAL A C 1
ATOM 1511 O O . VAL A 1 195 ? -9.828 1.777 12.961 1.00 96.50 195 VAL A O 1
ATOM 1514 N N . GLY A 1 196 ? -10.215 -0.426 12.729 1.00 96.44 196 GLY A N 1
ATOM 1515 C CA . GLY A 1 196 ? -11.601 -0.364 12.268 1.00 96.44 196 GLY A CA 1
ATOM 1516 C C . GLY A 1 196 ? -11.723 -0.698 10.775 1.00 96.44 196 GLY A C 1
ATOM 1517 O O . GLY A 1 196 ? -10.776 -0.560 9.997 1.00 96.44 196 GLY A O 1
ATOM 1518 N N . SER A 1 197 ? -12.894 -1.181 10.356 1.00 95.62 197 SER A N 1
ATOM 1519 C CA . SER A 1 197 ? -13.155 -1.514 8.948 1.00 95.62 197 SER A CA 1
ATOM 1520 C C . SER A 1 197 ? -13.324 -0.255 8.092 1.00 95.62 197 SER A C 1
ATOM 1522 O O . SER A 1 197 ? -13.726 0.793 8.589 1.00 95.62 197 SER A O 1
ATOM 1524 N N . TRP A 1 198 ? -13.102 -0.344 6.780 1.00 95.38 198 TRP A N 1
ATOM 1525 C CA . TRP A 1 198 ? -13.373 0.786 5.882 1.00 95.38 198 TRP A CA 1
ATOM 1526 C C . TRP A 1 198 ? -14.832 1.275 5.969 1.00 95.38 198 TRP A C 1
ATOM 1528 O O . TRP A 1 198 ? -15.099 2.477 5.981 1.00 95.38 198 TRP A O 1
ATOM 1538 N N . GLN A 1 199 ? -15.786 0.347 6.105 1.00 93.88 199 GLN A N 1
ATOM 1539 C CA . GLN A 1 199 ? -17.206 0.683 6.256 1.00 93.88 199 GLN A CA 1
ATOM 1540 C C . GLN A 1 199 ? -17.480 1.506 7.518 1.00 93.88 199 GLN A C 1
ATOM 1542 O O . GLN A 1 199 ? -18.301 2.421 7.476 1.00 93.88 199 GLN A O 1
ATOM 1547 N N . HIS A 1 200 ? -16.765 1.226 8.613 1.00 93.44 200 HIS A N 1
ATOM 1548 C CA . HIS A 1 200 ? -16.873 1.990 9.856 1.00 93.44 200 HIS A CA 1
ATOM 1549 C C . HIS A 1 200 ? -16.556 3.473 9.641 1.00 93.44 200 HIS A C 1
ATOM 1551 O O . HIS A 1 200 ? -17.311 4.318 10.120 1.00 93.44 200 HIS A O 1
ATOM 1557 N N . PHE A 1 201 ? -15.496 3.780 8.885 1.00 94.31 201 PHE A N 1
ATOM 1558 C CA . PHE A 1 201 ? -15.120 5.156 8.546 1.00 94.31 201 PHE A CA 1
ATOM 1559 C C . PHE A 1 201 ? -16.106 5.792 7.570 1.00 94.31 201 PHE A C 1
ATOM 1561 O O . PHE A 1 201 ? -16.546 6.917 7.789 1.00 94.31 201 PHE A O 1
ATOM 1568 N N . LYS A 1 202 ? -16.508 5.058 6.525 1.00 92.06 202 LYS A N 1
ATOM 1569 C CA . LYS A 1 202 ? -17.442 5.557 5.507 1.00 92.06 202 LYS A CA 1
ATOM 1570 C C . LYS A 1 202 ? -18.785 5.992 6.104 1.00 92.06 202 LYS A C 1
ATOM 1572 O O . LYS A 1 202 ? -19.316 7.020 5.709 1.00 92.06 202 LYS A O 1
ATOM 1577 N N . GLN A 1 203 ? -19.323 5.227 7.053 1.00 93.50 203 GLN A N 1
ATOM 1578 C CA . GLN A 1 203 ? -20.605 5.527 7.708 1.00 93.50 203 GLN A CA 1
ATOM 1579 C C . GLN A 1 203 ? -20.540 6.719 8.671 1.00 93.50 203 GLN A C 1
ATOM 1581 O O . GLN A 1 203 ? -21.577 7.249 9.049 1.00 93.50 203 GLN A O 1
ATOM 1586 N N . ARG A 1 204 ? -19.335 7.122 9.084 1.00 92.94 204 ARG A N 1
ATOM 1587 C CA . ARG A 1 204 ? -19.097 8.141 10.116 1.00 92.94 204 ARG A CA 1
ATOM 1588 C C . ARG A 1 204 ? -18.614 9.479 9.564 1.00 92.94 204 ARG A C 1
ATOM 1590 O O . ARG A 1 204 ? -18.345 10.378 10.350 1.00 92.94 204 ARG A O 1
ATOM 1597 N N . LEU A 1 205 ? -18.501 9.620 8.242 1.00 89.25 205 LEU A N 1
ATOM 1598 C CA . LEU A 1 205 ? -18.034 10.856 7.604 1.00 89.25 205 LEU A CA 1
ATOM 1599 C C . LEU A 1 205 ? -18.883 12.074 7.992 1.00 89.25 205 LEU A C 1
ATOM 1601 O O . LEU A 1 205 ? -18.321 13.126 8.279 1.00 89.25 205 LEU A O 1
ATOM 1605 N N . ASP A 1 206 ? -20.202 11.894 8.075 1.00 88.81 206 ASP A N 1
ATOM 1606 C CA . ASP A 1 206 ? -21.163 12.967 8.363 1.00 88.81 206 ASP A CA 1
ATOM 1607 C C . ASP A 1 206 ? -21.675 12.938 9.820 1.00 88.81 206 ASP A C 1
ATOM 1609 O O . ASP A 1 206 ? -22.623 13.637 10.171 1.00 88.81 206 ASP A O 1
ATOM 1613 N N . ASP A 1 207 ? -21.076 12.115 10.691 1.00 91.38 207 ASP A N 1
ATOM 1614 C CA . ASP A 1 207 ? -21.510 11.984 12.085 1.00 91.38 207 ASP A CA 1
ATOM 1615 C C . ASP A 1 207 ? -20.954 13.128 12.953 1.00 91.38 207 ASP A C 1
ATOM 1617 O O . ASP A 1 207 ? -19.805 13.133 13.412 1.00 91.38 207 ASP A O 1
ATOM 1621 N N . GLU A 1 208 ? -21.809 14.113 13.224 1.00 89.06 208 GLU A N 1
ATOM 1622 C CA . GLU A 1 208 ? -21.487 15.261 14.071 1.00 89.06 208 GLU A CA 1
ATOM 1623 C C . GLU A 1 208 ? -21.443 14.949 15.574 1.00 89.06 208 GLU A C 1
ATOM 1625 O O . GLU A 1 208 ? -21.070 15.823 16.360 1.00 89.06 208 GLU A O 1
ATOM 1630 N N . THR A 1 209 ? -21.724 13.718 15.999 1.00 94.19 209 THR A N 1
ATOM 1631 C CA . THR A 1 209 ? -21.722 13.316 17.417 1.00 94.19 209 THR A CA 1
ATOM 1632 C C . THR A 1 209 ? -20.449 12.582 17.846 1.00 94.19 209 THR A C 1
ATOM 1634 O O . THR A 1 209 ? -20.266 12.290 19.030 1.00 94.19 209 THR A O 1
ATOM 1637 N N . LEU A 1 210 ? -19.524 12.328 16.912 1.00 93.62 210 LEU A N 1
ATOM 1638 C CA . LEU A 1 210 ? -18.286 11.600 17.190 1.00 93.62 210 LEU A CA 1
ATOM 1639 C C . LEU A 1 210 ? -17.433 12.265 18.269 1.00 93.62 210 LEU A C 1
ATOM 1641 O O . LEU A 1 210 ? -17.164 13.473 18.222 1.00 93.62 210 LEU A O 1
ATOM 1645 N N . ALA A 1 211 ? -16.896 11.428 19.161 1.00 95.25 211 ALA A N 1
ATOM 1646 C CA . ALA A 1 211 ? -15.870 11.820 20.115 1.00 95.25 211 ALA A CA 1
ATOM 1647 C C . ALA A 1 211 ? -14.661 12.459 19.394 1.00 95.25 211 ALA A C 1
ATOM 1649 O O . ALA A 1 211 ? -14.301 12.025 18.293 1.00 95.25 211 ALA A O 1
ATOM 1650 N N . PRO A 1 212 ? -13.963 13.437 20.008 1.00 94.44 212 PRO A N 1
ATOM 1651 C CA . PRO A 1 212 ? -12.911 14.197 19.326 1.00 94.44 212 PRO A CA 1
ATOM 1652 C C . PRO A 1 212 ? -11.782 13.347 18.731 1.00 94.44 212 PRO A C 1
ATOM 1654 O O . PRO A 1 212 ? -11.259 13.675 17.669 1.00 94.44 212 PRO A O 1
ATOM 1657 N N . ALA A 1 213 ? -11.394 12.257 19.401 1.00 92.31 213 ALA A N 1
ATOM 1658 C CA . ALA A 1 213 ? -10.356 11.355 18.904 1.00 92.31 213 ALA A CA 1
ATOM 1659 C C . ALA A 1 213 ? -10.795 10.611 17.637 1.00 92.31 213 ALA A C 1
ATOM 1661 O O . ALA A 1 213 ? -10.033 10.533 16.677 1.00 92.31 213 ALA A O 1
ATOM 1662 N N . GLU A 1 214 ? -12.036 10.133 17.612 1.00 93.94 214 GLU A N 1
ATOM 1663 C CA . GLU A 1 214 ? -12.580 9.393 16.477 1.00 93.94 214 GLU A CA 1
ATOM 1664 C C . GLU A 1 214 ? -12.826 10.311 15.278 1.00 93.94 214 GLU A C 1
ATOM 1666 O O . GLU A 1 214 ? -12.436 9.986 14.158 1.00 93.94 214 GLU A O 1
ATOM 1671 N N . ARG A 1 215 ? -13.349 11.520 15.522 1.00 95.19 215 ARG A N 1
ATOM 1672 C CA . ARG A 1 215 ? -13.496 12.545 14.479 1.00 95.19 215 ARG A CA 1
ATOM 1673 C C . ARG A 1 215 ? -12.170 12.879 13.804 1.00 95.19 215 ARG A C 1
ATOM 1675 O O . ARG A 1 215 ? -12.126 13.027 12.587 1.00 95.19 215 ARG A O 1
ATOM 1682 N N . ARG A 1 216 ? -11.075 12.980 14.572 1.00 94.44 216 ARG A N 1
ATOM 1683 C CA . ARG A 1 216 ? -9.739 13.203 13.996 1.00 94.44 216 ARG A CA 1
ATOM 1684 C C . ARG A 1 216 ? -9.349 12.083 13.038 1.00 94.44 216 ARG A C 1
ATOM 1686 O O . ARG A 1 216 ? -8.925 12.388 11.931 1.00 94.44 216 ARG A O 1
ATOM 1693 N N . ARG A 1 217 ? -9.535 10.816 13.422 1.00 95.88 217 ARG A N 1
ATOM 1694 C CA . ARG A 1 217 ? -9.218 9.665 12.557 1.00 95.88 217 ARG A CA 1
ATOM 1695 C C . ARG A 1 217 ? -10.061 9.668 11.282 1.00 95.88 217 ARG A C 1
ATOM 1697 O O . ARG A 1 217 ? -9.511 9.499 10.198 1.00 95.88 217 ARG A O 1
ATOM 1704 N N . VAL A 1 218 ? -11.368 9.923 11.393 1.00 95.56 218 VAL A N 1
ATOM 1705 C CA . VAL A 1 218 ? -12.275 10.035 10.234 1.00 95.56 218 VAL A CA 1
ATOM 1706 C C . VAL A 1 218 ? -11.826 11.149 9.284 1.00 95.56 218 VAL A C 1
ATOM 1708 O O . VAL A 1 218 ? -11.665 10.904 8.088 1.00 95.56 218 VAL A O 1
ATOM 1711 N N . ASN A 1 219 ? -11.528 12.340 9.811 1.00 94.12 219 ASN A N 1
ATOM 1712 C CA . ASN A 1 219 ? -11.044 13.465 9.008 1.00 94.12 219 ASN A CA 1
ATOM 1713 C C . ASN A 1 219 ? -9.692 13.170 8.348 1.00 94.12 219 ASN A C 1
ATOM 1715 O O . ASN A 1 219 ? -9.493 13.499 7.176 1.00 94.12 219 ASN A O 1
ATOM 1719 N N . THR A 1 220 ? -8.771 12.526 9.071 1.00 95.56 220 THR A N 1
ATOM 1720 C CA . THR A 1 220 ? -7.483 12.095 8.520 1.00 95.56 220 THR A CA 1
ATOM 1721 C C . THR A 1 220 ? -7.710 11.137 7.357 1.00 95.56 220 THR A C 1
ATOM 1723 O O . THR A 1 220 ? -7.212 11.395 6.270 1.00 95.56 220 THR A O 1
ATOM 1726 N N . VAL A 1 221 ? -8.521 10.088 7.515 1.00 95.12 221 VAL A N 1
ATOM 1727 C CA . VAL A 1 221 ? -8.817 9.142 6.422 1.00 95.12 221 VAL A CA 1
ATOM 1728 C C . VAL A 1 221 ? -9.429 9.843 5.207 1.00 95.12 221 VAL A C 1
ATOM 1730 O O . VAL A 1 221 ? -9.086 9.516 4.072 1.00 95.12 221 VAL A O 1
ATOM 1733 N N . ALA A 1 222 ? -10.303 10.827 5.430 1.00 92.31 222 ALA A N 1
ATOM 1734 C CA . ALA A 1 222 ? -10.971 11.559 4.360 1.00 92.31 222 ALA A CA 1
ATOM 1735 C C . ALA A 1 222 ? -10.044 12.486 3.555 1.00 92.31 222 ALA A C 1
ATOM 1737 O O . ALA A 1 222 ? -10.325 12.739 2.381 1.00 92.31 222 ALA A O 1
ATOM 1738 N N . THR A 1 223 ? -8.985 13.017 4.171 1.00 92.62 223 THR A N 1
ATOM 1739 C CA . THR A 1 223 ? -8.121 14.064 3.588 1.00 92.62 223 THR A CA 1
ATOM 1740 C C . THR A 1 223 ? -6.715 13.582 3.251 1.00 92.62 223 THR A C 1
ATOM 1742 O O . THR A 1 223 ? -6.025 14.199 2.441 1.00 92.62 223 THR A O 1
ATOM 1745 N N . ARG A 1 224 ? -6.276 12.478 3.853 1.00 94.56 224 ARG A N 1
ATOM 1746 C CA . ARG A 1 224 ? -4.913 11.981 3.730 1.00 94.56 224 ARG A CA 1
ATOM 1747 C C . ARG A 1 224 ? -4.681 11.269 2.402 1.00 94.56 224 ARG A C 1
ATOM 1749 O O . ARG A 1 224 ? -5.478 10.447 1.949 1.00 94.56 224 ARG A O 1
ATOM 1756 N N . ALA A 1 225 ? -3.504 11.521 1.847 1.00 94.81 225 ALA A N 1
ATOM 1757 C CA . ALA A 1 225 ? -2.970 10.843 0.682 1.00 94.81 225 ALA A CA 1
ATOM 1758 C C . ALA A 1 225 ? -1.490 10.495 0.914 1.00 94.81 225 ALA A C 1
ATOM 1760 O O . ALA A 1 225 ? -0.804 11.144 1.706 1.00 94.81 225 ALA A O 1
ATOM 1761 N N . LEU A 1 226 ? -1.007 9.442 0.258 1.00 96.25 226 LEU A N 1
ATOM 1762 C CA . LEU A 1 226 ? 0.409 9.096 0.222 1.00 96.25 226 LEU A CA 1
ATOM 1763 C C . LEU A 1 226 ? 1.110 9.946 -0.841 1.00 96.25 226 LEU A C 1
ATOM 1765 O O . LEU A 1 226 ? 0.598 10.020 -1.960 1.00 96.25 226 LEU A O 1
ATOM 1769 N N . PRO A 1 227 ? 2.275 10.544 -0.545 1.00 96.38 227 PRO A N 1
ATOM 1770 C CA . PRO A 1 227 ? 3.039 11.261 -1.556 1.00 96.38 227 PRO A CA 1
ATOM 1771 C C . PRO A 1 227 ? 3.534 10.317 -2.655 1.00 96.38 227 PRO A C 1
ATOM 1773 O O . PRO A 1 227 ? 3.925 9.176 -2.381 1.00 96.38 227 PRO A O 1
ATOM 1776 N N . ILE A 1 228 ? 3.560 10.815 -3.886 1.00 96.50 228 ILE A N 1
ATOM 1777 C CA . ILE A 1 228 ? 4.086 10.125 -5.060 1.00 96.50 228 ILE A CA 1
ATOM 1778 C C . ILE A 1 228 ? 5.444 10.725 -5.421 1.00 96.50 228 ILE A C 1
ATOM 1780 O O . ILE A 1 228 ? 5.630 11.938 -5.434 1.00 96.50 228 ILE A O 1
ATOM 1784 N N . GLN A 1 229 ? 6.397 9.860 -5.744 1.00 94.88 229 GLN A N 1
ATOM 1785 C CA . GLN A 1 229 ? 7.632 10.225 -6.425 1.00 94.88 229 GLN A CA 1
ATOM 1786 C C . GLN A 1 229 ? 7.603 9.637 -7.833 1.00 94.88 229 GLN A C 1
ATOM 1788 O O . GLN A 1 229 ? 7.458 8.427 -8.004 1.00 94.88 229 GLN A O 1
ATOM 1793 N N . TRP A 1 230 ? 7.742 10.493 -8.840 1.00 93.25 230 TRP A N 1
ATOM 1794 C CA . TRP A 1 230 ? 7.717 10.075 -10.237 1.00 93.25 230 TRP A CA 1
ATOM 1795 C C . TRP A 1 230 ? 9.114 9.746 -10.742 1.00 93.25 230 TRP A C 1
ATOM 1797 O O . TRP A 1 230 ? 10.011 10.593 -10.705 1.00 93.25 230 TRP A O 1
ATOM 1807 N N . VAL A 1 231 ? 9.283 8.546 -11.289 1.00 90.56 231 VAL A N 1
ATOM 1808 C CA . VAL A 1 231 ? 10.417 8.267 -12.166 1.00 90.56 231 VAL A CA 1
ATOM 1809 C C . VAL A 1 231 ? 10.161 8.972 -13.493 1.00 90.56 231 VAL A C 1
ATOM 1811 O O . VAL A 1 231 ? 9.082 8.856 -14.069 1.00 90.56 231 VAL A O 1
ATOM 1814 N N . LYS A 1 232 ? 11.146 9.745 -13.950 1.00 88.75 232 LYS A N 1
ATOM 1815 C CA . LYS A 1 232 ? 11.114 10.451 -15.233 1.00 88.75 232 LYS A CA 1
ATOM 1816 C C . LYS A 1 232 ? 12.013 9.738 -16.233 1.00 88.75 232 LYS A C 1
ATOM 1818 O O . LYS A 1 232 ? 13.104 9.307 -15.853 1.00 88.75 232 LYS A O 1
ATOM 1823 N N . GLY A 1 233 ? 11.589 9.714 -17.490 1.00 85.75 233 GLY A N 1
ATOM 1824 C CA . GLY A 1 233 ? 12.283 9.060 -18.594 1.00 85.75 233 GLY A CA 1
ATOM 1825 C C . GLY A 1 233 ? 11.617 7.757 -19.010 1.00 85.75 233 GLY A C 1
ATOM 1826 O O . GLY A 1 233 ? 10.483 7.480 -18.615 1.00 85.75 233 GLY A O 1
ATOM 1827 N N . ASP A 1 234 ? 12.361 7.001 -19.803 1.00 85.31 234 ASP A N 1
ATOM 1828 C CA . ASP A 1 234 ? 11.899 5.816 -20.506 1.00 85.31 234 ASP A CA 1
ATOM 1829 C C . ASP A 1 234 ? 11.759 4.564 -19.630 1.00 85.31 234 ASP A C 1
ATOM 1831 O O . ASP A 1 234 ? 12.156 4.540 -18.454 1.00 85.31 234 ASP A O 1
ATOM 1835 N N . ALA A 1 235 ? 11.194 3.512 -20.225 1.00 86.25 235 ALA A N 1
ATOM 1836 C CA . ALA A 1 235 ? 11.096 2.184 -19.630 1.00 86.25 235 ALA A CA 1
ATOM 1837 C C . ALA A 1 235 ? 12.456 1.699 -19.089 1.00 86.25 235 ALA A C 1
ATOM 1839 O O . ALA A 1 235 ? 12.542 1.305 -17.925 1.00 86.25 235 ALA A O 1
ATOM 1840 N N . ASP A 1 236 ? 13.543 1.832 -19.858 1.00 86.00 236 ASP A N 1
ATOM 1841 C CA . ASP A 1 236 ? 14.895 1.414 -19.451 1.00 86.00 236 ASP A CA 1
ATOM 1842 C C . ASP A 1 236 ? 15.364 2.126 -18.167 1.00 86.00 236 ASP A C 1
ATOM 1844 O O . ASP A 1 236 ? 15.945 1.525 -17.246 1.00 86.00 236 ASP A O 1
ATOM 1848 N N . ARG A 1 237 ? 15.095 3.433 -18.054 1.00 85.94 237 ARG A N 1
ATOM 1849 C CA . ARG A 1 237 ? 15.407 4.219 -16.855 1.00 85.94 237 ARG A CA 1
ATOM 1850 C C . ARG A 1 237 ? 14.511 3.850 -15.682 1.00 85.94 237 ARG A C 1
ATOM 1852 O O . ARG A 1 237 ? 14.984 3.847 -14.534 1.00 85.94 237 ARG A O 1
ATOM 1859 N N . ALA A 1 238 ? 13.243 3.552 -15.934 1.00 87.00 238 ALA A N 1
ATOM 1860 C CA . ALA A 1 238 ? 12.303 3.112 -14.916 1.00 87.00 238 ALA A CA 1
ATOM 1861 C C . ALA A 1 238 ? 12.656 1.721 -14.366 1.00 87.00 238 ALA A C 1
ATOM 1863 O O . ALA A 1 238 ? 12.726 1.557 -13.144 1.00 87.00 238 ALA A O 1
ATOM 1864 N N . GLU A 1 239 ? 13.022 0.773 -15.224 1.00 85.94 239 GLU A N 1
ATOM 1865 C CA . GLU A 1 239 ? 13.553 -0.542 -14.849 1.00 85.94 239 GLU A CA 1
ATOM 1866 C C . GLU A 1 239 ? 14.871 -0.410 -14.070 1.00 85.94 239 GLU A C 1
ATOM 1868 O O . GLU A 1 239 ? 15.032 -0.952 -12.972 1.00 85.94 239 GLU A O 1
ATOM 1873 N N . SER A 1 240 ? 15.801 0.411 -14.563 1.00 86.44 240 SER A N 1
ATOM 1874 C CA . SER A 1 240 ? 17.051 0.703 -13.853 1.00 86.44 240 SER A CA 1
ATOM 1875 C C . SER A 1 240 ? 16.805 1.287 -12.460 1.00 86.44 240 SER A C 1
ATOM 1877 O O . SER A 1 240 ? 17.539 0.993 -11.510 1.00 86.44 240 SER A O 1
ATOM 1879 N N . SER A 1 241 ? 15.785 2.137 -12.320 1.00 87.06 241 SER A N 1
ATOM 1880 C CA . SER A 1 241 ? 15.378 2.708 -11.035 1.00 87.06 241 SER A CA 1
ATOM 1881 C C . SER A 1 241 ? 14.786 1.632 -10.129 1.00 87.06 241 SER A C 1
ATOM 1883 O O . SER A 1 241 ? 15.193 1.538 -8.968 1.00 87.06 241 SER A O 1
ATOM 1885 N N . PHE A 1 242 ? 13.916 0.771 -10.668 1.00 85.06 242 PHE A N 1
ATOM 1886 C CA . PHE A 1 242 ? 13.356 -0.379 -9.962 1.00 85.06 242 PHE A CA 1
ATOM 1887 C C . PHE A 1 242 ? 14.456 -1.236 -9.332 1.00 85.06 242 PHE A C 1
ATOM 1889 O O . PHE A 1 242 ? 14.430 -1.455 -8.116 1.00 85.06 242 PHE A O 1
ATOM 1896 N N . PHE A 1 243 ? 15.459 -1.649 -10.117 1.00 81.81 243 PHE A N 1
ATOM 1897 C CA . PHE A 1 243 ? 16.580 -2.441 -9.609 1.00 81.81 243 PHE A CA 1
ATOM 1898 C C . PHE A 1 243 ? 17.358 -1.699 -8.526 1.00 81.81 243 PHE A C 1
ATOM 1900 O O . PHE A 1 243 ? 17.594 -2.254 -7.453 1.00 81.81 243 PHE A O 1
ATOM 1907 N N . LYS A 1 244 ? 17.740 -0.439 -8.764 1.00 85.12 244 LYS A N 1
ATOM 1908 C CA . LYS A 1 244 ? 18.532 0.347 -7.801 1.00 85.12 244 LYS A CA 1
ATOM 1909 C C . LYS A 1 244 ? 17.821 0.519 -6.460 1.00 85.12 244 LYS A C 1
ATOM 1911 O O . LYS A 1 244 ? 18.482 0.437 -5.429 1.00 85.12 244 LYS A O 1
ATOM 1916 N N . ILE A 1 245 ? 16.510 0.750 -6.474 1.00 83.56 245 ILE A N 1
ATOM 1917 C CA . ILE A 1 245 ? 15.711 0.995 -5.267 1.00 83.56 245 ILE A CA 1
ATOM 1918 C C . ILE A 1 245 ? 15.459 -0.309 -4.504 1.00 83.56 245 ILE A C 1
ATOM 1920 O O . ILE A 1 245 ? 15.631 -0.355 -3.289 1.00 83.56 245 ILE A O 1
ATOM 1924 N N . ASN A 1 246 ? 15.100 -1.387 -5.205 1.00 76.69 246 ASN A N 1
ATOM 1925 C CA . ASN A 1 246 ? 14.660 -2.627 -4.563 1.00 76.69 246 ASN A CA 1
ATOM 1926 C C . ASN A 1 246 ? 15.809 -3.580 -4.174 1.00 76.69 246 ASN A C 1
ATOM 1928 O O . ASN A 1 246 ? 15.564 -4.541 -3.449 1.00 76.69 246 ASN A O 1
ATOM 1932 N N . THR A 1 247 ? 17.049 -3.337 -4.618 1.00 72.75 247 THR A N 1
ATOM 1933 C CA . THR A 1 247 ? 18.211 -4.198 -4.291 1.00 72.75 247 THR A CA 1
ATOM 1934 C C . THR A 1 247 ? 19.175 -3.605 -3.263 1.00 72.75 247 THR A C 1
ATOM 1936 O O . THR A 1 247 ? 19.942 -4.349 -2.660 1.00 72.75 247 THR A O 1
ATOM 1939 N N . LYS A 1 248 ? 19.156 -2.285 -3.034 1.00 62.03 248 LYS A N 1
ATOM 1940 C CA . LYS A 1 248 ? 20.173 -1.580 -2.227 1.00 62.03 248 LYS A CA 1
ATOM 1941 C C . LYS A 1 248 ? 19.742 -1.248 -0.795 1.00 62.03 248 LYS A C 1
ATOM 1943 O O . LYS A 1 248 ? 20.339 -0.379 -0.166 1.00 62.03 248 LYS A O 1
ATOM 1948 N N . GLY A 1 249 ? 18.707 -1.903 -0.275 1.00 57.62 249 GLY A N 1
ATOM 1949 C CA . GLY A 1 249 ? 18.279 -1.689 1.105 1.00 57.62 249 GLY A CA 1
ATOM 1950 C C . GLY A 1 249 ? 19.320 -2.216 2.092 1.00 57.62 249 GLY A C 1
ATOM 1951 O O . GLY A 1 249 ? 19.519 -3.425 2.175 1.00 57.62 249 GLY A O 1
ATOM 1952 N N . THR A 1 250 ? 19.950 -1.327 2.860 1.00 52.47 250 THR A N 1
ATOM 1953 C CA . THR A 1 250 ? 20.704 -1.708 4.061 1.00 52.47 250 THR A CA 1
ATOM 1954 C C . THR A 1 250 ? 19.714 -1.781 5.227 1.00 52.47 250 THR A C 1
ATOM 1956 O O . THR A 1 250 ? 19.074 -0.768 5.517 1.00 52.47 250 THR A O 1
ATOM 1959 N N . PRO A 1 251 ? 19.525 -2.944 5.876 1.00 61.19 251 PRO A N 1
ATOM 1960 C CA . PRO A 1 251 ? 18.719 -3.029 7.091 1.00 61.19 251 PRO A CA 1
ATOM 1961 C C . PRO A 1 251 ? 19.263 -2.089 8.173 1.00 61.19 251 PRO A C 1
ATOM 1963 O O . PRO A 1 251 ? 20.476 -1.894 8.251 1.00 61.19 251 PRO A O 1
ATOM 1966 N N . LEU A 1 252 ? 18.380 -1.540 9.013 1.00 57.19 252 LEU A N 1
ATOM 1967 C CA . LEU A 1 252 ? 18.811 -0.870 10.243 1.00 57.19 252 LEU A CA 1
ATOM 1968 C C . LEU A 1 252 ? 19.567 -1.884 11.105 1.00 57.19 252 LEU A C 1
ATOM 1970 O O . LEU A 1 252 ? 19.128 -3.028 11.248 1.00 57.19 252 LEU A O 1
ATOM 1974 N N . ASP A 1 253 ? 20.704 -1.470 11.655 1.00 72.62 253 ASP A N 1
ATOM 1975 C CA . ASP A 1 253 ? 21.469 -2.325 12.556 1.00 72.62 253 ASP A CA 1
ATOM 1976 C C . ASP A 1 253 ? 20.706 -2.531 13.876 1.00 72.62 253 ASP A C 1
ATOM 1978 O O . ASP A 1 253 ? 19.968 -1.656 14.337 1.00 72.62 253 ASP A O 1
ATOM 1982 N N . ALA A 1 254 ? 20.900 -3.686 14.515 1.00 68.62 254 ALA A N 1
ATOM 1983 C CA . ALA A 1 254 ? 20.208 -4.028 15.757 1.00 68.62 254 ALA A CA 1
ATOM 1984 C C . ALA A 1 254 ? 20.475 -3.013 16.888 1.00 68.62 254 ALA A C 1
ATOM 1986 O O . ALA A 1 254 ? 19.606 -2.779 17.733 1.00 68.62 254 ALA A O 1
ATOM 1987 N N . ILE A 1 255 ? 21.656 -2.380 16.906 1.00 72.69 255 ILE A N 1
ATOM 1988 C CA . ILE A 1 255 ? 21.984 -1.320 17.868 1.00 72.69 255 ILE A CA 1
ATOM 1989 C C . ILE A 1 255 ? 21.181 -0.055 17.557 1.00 72.69 255 ILE A C 1
ATOM 1991 O O . ILE A 1 255 ? 20.657 0.582 18.471 1.00 72.69 255 ILE A O 1
ATOM 1995 N N . GLU A 1 256 ? 21.049 0.302 16.281 1.00 69.50 256 GLU A N 1
ATOM 1996 C CA . GLU A 1 256 ? 20.296 1.480 15.845 1.00 69.50 256 GLU A CA 1
ATOM 1997 C C . GLU A 1 256 ? 18.805 1.350 16.189 1.00 69.50 256 GLU A C 1
ATOM 1999 O O . GLU A 1 256 ? 18.209 2.279 16.741 1.00 69.50 256 GLU A O 1
ATOM 2004 N N . GLU A 1 257 ? 18.221 0.168 15.977 1.00 74.06 257 GLU A N 1
ATOM 2005 C CA . GLU A 1 257 ? 16.842 -0.133 16.376 1.00 74.06 257 GLU A CA 1
ATOM 2006 C C . GLU A 1 257 ? 16.652 -0.026 17.900 1.00 74.06 257 GLU A C 1
ATOM 2008 O O . GLU A 1 257 ? 15.725 0.640 18.375 1.00 74.06 257 GLU A O 1
ATOM 2013 N N . LEU A 1 258 ? 17.573 -0.600 18.685 1.00 70.56 258 LEU A N 1
ATOM 2014 C CA . LEU A 1 258 ? 17.539 -0.534 20.149 1.00 70.56 258 LEU A CA 1
ATOM 2015 C C . LEU A 1 258 ? 17.655 0.910 20.668 1.00 70.56 258 LEU A C 1
ATOM 2017 O O . LEU A 1 258 ? 16.963 1.283 21.625 1.00 70.56 258 LEU A O 1
ATOM 2021 N N . LEU A 1 259 ? 18.509 1.730 20.049 1.00 75.50 259 LEU A N 1
ATOM 2022 C CA . LEU A 1 259 ? 18.671 3.147 20.385 1.00 75.50 259 LEU A CA 1
ATOM 2023 C C . LEU A 1 259 ? 17.409 3.949 20.054 1.00 75.50 259 LEU A C 1
ATOM 2025 O O . LEU A 1 259 ? 16.974 4.762 20.873 1.00 75.50 259 LEU A O 1
ATOM 2029 N N . LEU A 1 260 ? 16.775 3.694 18.906 1.00 71.31 260 LEU A N 1
ATOM 2030 C CA . LEU A 1 260 ? 15.507 4.329 18.536 1.00 71.31 260 LEU A CA 1
ATOM 2031 C C . LEU A 1 260 ? 14.384 3.961 19.516 1.00 71.31 260 LEU A C 1
ATOM 2033 O O . LEU A 1 260 ? 13.666 4.853 19.980 1.00 71.31 260 LEU A O 1
ATOM 2037 N N . MET A 1 261 ? 14.273 2.684 19.899 1.00 71.56 261 MET A N 1
ATOM 2038 C CA . MET A 1 261 ? 13.258 2.202 20.848 1.00 71.56 261 MET A CA 1
ATOM 2039 C C . MET A 1 261 ? 13.440 2.762 22.266 1.00 71.56 261 MET A C 1
ATOM 2041 O O . MET A 1 261 ? 12.459 2.974 22.981 1.00 71.56 261 MET A O 1
ATOM 2045 N N . ASN A 1 262 ? 14.682 3.018 22.688 1.00 78.56 262 ASN A N 1
ATOM 2046 C CA . ASN A 1 262 ? 14.994 3.492 24.041 1.00 78.56 262 ASN A CA 1
ATOM 2047 C C . ASN A 1 262 ? 15.351 4.983 24.111 1.00 78.56 262 ASN A C 1
ATOM 2049 O O . ASN A 1 262 ? 15.685 5.467 25.190 1.00 78.56 262 ASN A O 1
ATOM 2053 N N . ARG A 1 263 ? 15.206 5.740 23.015 1.00 74.19 263 ARG A N 1
ATOM 2054 C CA . ARG A 1 263 ? 15.595 7.161 22.912 1.00 74.19 263 ARG A CA 1
ATOM 2055 C C . ARG A 1 263 ? 15.025 8.068 24.013 1.00 74.19 263 ARG A C 1
ATOM 2057 O O . ARG A 1 263 ? 15.586 9.123 24.288 1.00 74.19 263 ARG A O 1
ATOM 2064 N N . ARG A 1 264 ? 13.889 7.698 24.613 1.00 69.44 264 ARG A N 1
ATOM 2065 C CA . ARG A 1 264 ? 13.219 8.461 25.684 1.00 69.44 264 ARG A CA 1
ATOM 2066 C C . ARG A 1 264 ? 13.293 7.805 27.065 1.00 69.44 264 ARG A C 1
ATOM 2068 O O . ARG A 1 264 ? 12.655 8.302 27.989 1.00 69.44 264 ARG A O 1
ATOM 2075 N N . LYS A 1 265 ? 14.022 6.697 27.226 1.00 64.19 265 LYS A N 1
ATOM 2076 C CA . LYS A 1 265 ? 14.235 6.099 28.548 1.00 64.19 265 LYS A CA 1
ATOM 2077 C C . LYS A 1 265 ? 15.410 6.804 29.235 1.00 64.19 265 LYS A C 1
ATOM 2079 O O . LYS A 1 265 ? 16.416 7.048 28.569 1.00 64.19 265 LYS A O 1
ATOM 2084 N N . PRO A 1 266 ? 15.306 7.145 30.532 1.00 49.41 266 PRO A N 1
ATOM 2085 C CA . PRO A 1 266 ? 16.439 7.679 31.273 1.00 49.41 266 PRO A CA 1
ATOM 2086 C C . PRO A 1 266 ? 17.581 6.666 31.235 1.00 49.41 266 PRO A C 1
ATOM 2088 O O . PRO A 1 266 ? 17.371 5.490 31.534 1.00 49.41 266 PRO A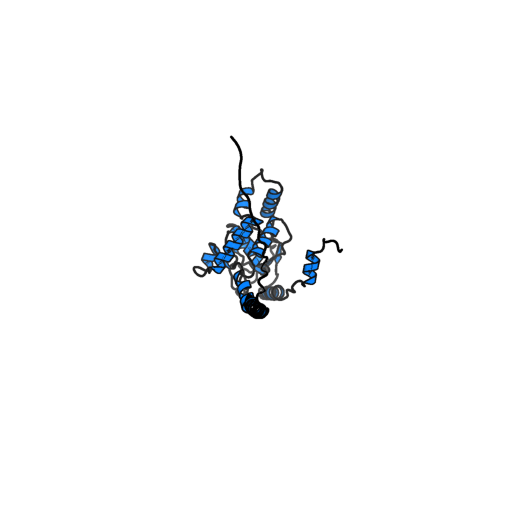 O 1
ATOM 2091 N N . VAL A 1 267 ? 18.779 7.119 30.875 1.00 53.66 267 VAL A N 1
ATOM 2092 C CA . VAL A 1 267 ? 19.991 6.337 31.119 1.00 53.66 267 VAL A CA 1
ATOM 2093 C C . VAL A 1 267 ? 20.189 6.366 32.633 1.00 53.66 267 VAL A C 1
ATOM 2095 O O . VAL A 1 267 ? 20.381 7.442 33.196 1.00 53.66 267 VAL A O 1
ATOM 2098 N N . SER A 1 268 ? 19.998 5.220 33.285 1.00 49.00 268 SER A N 1
ATOM 2099 C CA . SER A 1 268 ? 20.280 5.040 34.716 1.00 49.00 268 SER A CA 1
ATOM 2100 C C . SER A 1 268 ? 21.676 4.470 34.893 1.00 49.00 268 SER A C 1
ATOM 2102 O O . SER A 1 268 ? 22.045 3.614 34.057 1.00 49.00 268 SER A O 1
#

Foldseek 3Di:
DDDDDDDDDDDDDDDDDDDDPPVVVVVVVVVVVVVVPPDPPVPQDPVRVVVVLLLFWWFLQLQAAADALVVFAADPPPDDDDFWAALCLLPPPRPQSVQEHEYPPDDTLTNHGLVRLLVLLLCQLQVHDDAAWEWEDTPRGIYGLDDPNSSSSSNCLLQVCRCPDDSNCVVQPVNRDPSNVVRSVSSSVSNCVRPNGPVVLVVCLPPPPDDPSVNSSSVSNVPDTGTYDYDDDTSVSSVVSSCVVPPPDDDDDPVNVVCVVCVPPDPD

Sequence (268 aa):
MSVPTPVKHLHFASYVGYAPLRDQRLLALRASDAAHRRHVVDSPTPNEILMAGRANVVNLDAMIVRSDFAMEGDEDSTFESVDTISVRDFMALGLLGSLLRKPDFQRETNHWTPLQVASLLECFVNGDLIPSVILWKSTSHIFVIDGGHRLSALKAWITDDYGDGPNSVRLFGNGISTAQKRAAEKTRKLVSSSVGSWQHFKQRLDDETLAPAERRRVNTVATRALPIQWVKGDADRAESSFFKINTKGTPLDAIEELLLMNRRKPVS

Secondary structure (DSSP, 8-state):
--------------------TTHHHHHHHHHHHHHSSS----PPPHHHHHHHHHTT-B--GGGS-EE-STT--B----SPPP-EEEGGGGSTT-HHHHHEEEETTSPPS--B-HHHHHHHHHHHHHT---PPEEEEEBSS-EEEEE-HHHHHHHHHHHHT-SSSSHHHHHHHGGG--HHHHHHHHHHHHHHHHHT--HHHHHTTTT-TT--HHHHHHHHHHHH-EEEEEE--S-HHHHHHHHHHHHH--PPPPHHHHHHHHHTTS---

Radius of gyration: 32.26 Å; chains: 1; bounding box: 50×68×115 Å

pLDDT: mean 79.14, std 21.04, range [31.38, 98.25]